Protein AF-0000000080409250 (afdb_homodimer)

Radius of gyration: 22.01 Å; Cα contacts (8 Å, |Δi|>4): 690; chains: 2; bounding box: 40×79×51 Å

Foldseek 3Di:
DFFDKDKDKDWALAALLVLLCLCQPQVNCQQQQDFPQKGKDWPAHDRDAFGKTKMKIWGNDCPVPVSDRPTDIWIKIWGWHDDDRSAKTKIKIATDDPDCQRDDIKIWMWGWDDDDNTTMIMIMITRGRNVQDRVNVRVSVVRRVVSSRCSRPVD/DAFDKDKDKDWALAALLVLLCLCQPQVNNQQQQAFPQKGKDWPAHDRDAFGKTKMKIWGNDCPVPVSDRPTDIWIKIWGWHDDDRSAKTKIKIATDDPDCQRDDIKIWMWGWDDDDNTTMIMIMITRGRNVQDRVNVRVSVVRRVVSSRCSRPVD

Structure (mmCIF, N/CA/C/O backbone):
data_AF-0000000080409250-model_v1
#
loop_
_entity.id
_entity.type
_entity.pdbx_description
1 polymer 'Activator of Hsp90 ATPase homologue 1/2-like C-terminal domain-containing protein'
#
loop_
_atom_site.group_PDB
_atom_site.id
_atom_site.type_symbol
_atom_site.label_atom_id
_atom_site.label_alt_id
_atom_site.label_comp_id
_atom_site.label_asym_id
_atom_site.label_entity_id
_atom_site.label_seq_id
_atom_site.pdbx_PDB_ins_code
_atom_site.Cartn_x
_atom_site.Cartn_y
_atom_site.Cartn_z
_atom_site.occupancy
_atom_site.B_iso_or_equiv
_atom_site.auth_seq_id
_atom_site.auth_comp_id
_atom_site.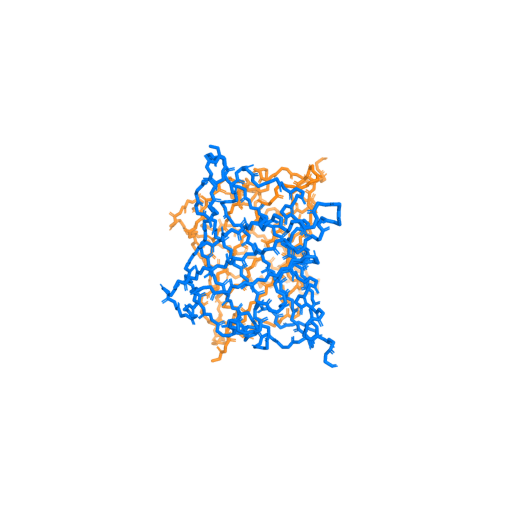auth_asym_id
_atom_site.auth_atom_id
_atom_site.pdbx_PDB_model_num
ATOM 1 N N . MET A 1 1 ? 19.984 9.406 -4.816 1 47.28 1 MET A N 1
ATOM 2 C CA . MET A 1 1 ? 19.672 9.062 -3.432 1 47.28 1 MET A CA 1
ATOM 3 C C . MET A 1 1 ? 18.297 8.422 -3.328 1 47.28 1 MET A C 1
ATOM 5 O O . MET A 1 1 ? 17.312 8.961 -3.834 1 47.28 1 MET A O 1
ATOM 9 N N . ASN A 1 2 ? 18.109 7.047 -3.205 1 62.38 2 ASN A N 1
ATOM 10 C CA . ASN A 1 2 ? 16.922 6.25 -3.479 1 62.38 2 ASN A CA 1
ATOM 11 C C . ASN A 1 2 ? 15.82 6.516 -2.453 1 62.38 2 ASN A C 1
ATOM 13 O O . ASN A 1 2 ? 16.047 6.387 -1.248 1 62.38 2 ASN A O 1
ATOM 17 N N . ARG A 1 3 ? 14.766 7.363 -2.727 1 82.75 3 ARG A N 1
ATOM 18 C CA . ARG A 1 3 ? 13.648 7.707 -1.845 1 82.75 3 ARG A CA 1
ATOM 19 C C . ARG A 1 3 ? 12.898 6.457 -1.4 1 82.75 3 ARG A C 1
ATOM 21 O O . ARG A 1 3 ? 12.82 5.477 -2.145 1 82.75 3 ARG A O 1
ATOM 28 N N . ARG A 1 4 ? 12.648 6.555 -0.064 1 95 4 ARG A N 1
ATOM 29 C CA . ARG A 1 4 ? 12.234 5.328 0.607 1 95 4 ARG A CA 1
ATOM 30 C C . ARG A 1 4 ? 10.711 5.195 0.625 1 95 4 ARG A C 1
ATOM 32 O O . ARG A 1 4 ? 10 6.121 0.238 1 95 4 ARG A O 1
ATOM 39 N N . ILE A 1 5 ? 10.328 4.027 0.876 1 97.94 5 ILE A N 1
ATOM 40 C CA . ILE A 1 5 ? 8.938 3.688 1.149 1 97.94 5 ILE A CA 1
ATOM 41 C C . ILE A 1 5 ? 8.727 3.539 2.654 1 97.94 5 ILE A C 1
ATOM 43 O O . ILE A 1 5 ? 9.523 2.891 3.338 1 97.94 5 ILE A O 1
ATOM 47 N N . ASP A 1 6 ? 7.746 4.223 3.207 1 98.44 6 ASP A N 1
ATOM 48 C CA . ASP A 1 6 ? 7.266 4.004 4.566 1 98.44 6 ASP A CA 1
ATOM 49 C C . ASP A 1 6 ? 5.793 3.602 4.574 1 98.44 6 ASP A C 1
ATOM 51 O O . ASP A 1 6 ? 5 4.117 3.783 1 98.44 6 ASP A O 1
ATOM 55 N N . THR A 1 7 ? 5.445 2.691 5.441 1 98.75 7 THR A N 1
ATOM 56 C CA . THR A 1 7 ? 4.059 2.248 5.516 1 98.75 7 THR A CA 1
ATOM 57 C C . THR A 1 7 ? 3.576 2.229 6.965 1 98.75 7 THR A C 1
ATOM 59 O O . THR A 1 7 ? 4.387 2.199 7.895 1 98.75 7 THR A O 1
ATOM 62 N N . ALA A 1 8 ? 2.307 2.275 7.168 1 98.5 8 ALA A N 1
ATOM 63 C CA . ALA A 1 8 ? 1.618 2.064 8.438 1 98.5 8 ALA A CA 1
ATOM 64 C C . ALA A 1 8 ? 0.24 1.448 8.219 1 98.5 8 ALA A C 1
ATOM 66 O O . ALA A 1 8 ? -0.373 1.643 7.168 1 98.5 8 ALA A O 1
ATOM 67 N N . THR A 1 9 ? -0.186 0.702 9.141 1 98.44 9 THR A N 1
ATOM 68 C CA . THR A 1 9 ? -1.491 0.056 9.047 1 98.44 9 THR A CA 1
ATOM 69 C C . THR A 1 9 ? -2.195 0.067 10.398 1 98.44 9 THR A C 1
ATOM 71 O O . THR A 1 9 ? -1.544 0.062 11.445 1 98.44 9 THR A O 1
ATOM 74 N N . THR A 1 10 ? -3.461 0.178 10.406 1 98.19 10 THR A N 1
ATOM 75 C CA . THR A 1 10 ? -4.293 0.016 11.594 1 98.19 10 THR A CA 1
ATOM 76 C C . THR A 1 10 ? -5.668 -0.535 11.219 1 98.19 10 THR A C 1
ATOM 78 O O . THR A 1 10 ? -5.961 -0.737 10.039 1 98.19 10 THR A O 1
ATOM 81 N N . TRP A 1 11 ? -6.418 -0.923 12.172 1 98.25 11 TRP A N 1
ATOM 82 C CA . TRP A 1 11 ? -7.828 -1.271 12.031 1 98.25 11 TRP A CA 1
ATOM 83 C C . TRP A 1 11 ? -8.703 -0.36 12.891 1 98.25 11 TRP A C 1
ATOM 85 O O . TRP A 1 11 ? -8.359 -0.057 14.039 1 98.25 11 TRP A O 1
ATOM 95 N N . ILE A 1 12 ? -9.734 0.153 12.328 1 98.25 12 ILE A N 1
ATOM 96 C CA . ILE A 1 12 ? -10.648 1.057 13.023 1 98.25 12 ILE A CA 1
ATOM 97 C C . ILE A 1 12 ? -12.078 0.536 12.906 1 98.25 12 ILE A C 1
ATOM 99 O O . ILE A 1 12 ? -12.484 0.06 11.844 1 98.25 12 ILE A O 1
ATOM 103 N N . GLU A 1 13 ? -12.836 0.678 13.953 1 97.44 13 GLU A N 1
ATOM 104 C CA . GLU A 1 13 ? -14.25 0.292 13.953 1 97.44 13 GLU A CA 1
ATOM 105 C C . GLU A 1 13 ? -15.109 1.362 13.289 1 97.44 13 GLU A C 1
ATOM 107 O O . GLU A 1 13 ? -15.906 2.029 13.961 1 97.44 13 GLU A O 1
ATOM 112 N N . ALA A 1 14 ? -15.008 1.611 12.078 1 98.38 14 ALA A N 1
ATOM 113 C CA . ALA A 1 14 ? -15.781 2.49 11.203 1 98.38 14 ALA A CA 1
ATOM 114 C C . ALA A 1 14 ? -15.812 1.952 9.773 1 98.38 14 ALA A C 1
ATOM 116 O O . ALA A 1 14 ? -14.922 1.202 9.367 1 98.38 14 ALA A O 1
ATOM 117 N N . THR A 1 15 ? -16.797 2.283 9.047 1 97.81 15 THR A N 1
ATOM 118 C CA . THR A 1 15 ? -16.891 1.817 7.668 1 97.81 15 THR A CA 1
ATOM 119 C C . THR A 1 15 ? -15.867 2.525 6.785 1 97.81 15 THR A C 1
ATOM 121 O O . THR A 1 15 ? -15.461 3.652 7.078 1 97.81 15 THR A O 1
ATOM 124 N N . PRO A 1 16 ? -15.5 1.865 5.699 1 98 16 PRO A N 1
ATOM 125 C CA . PRO A 1 16 ? -14.578 2.529 4.777 1 98 16 PRO A CA 1
ATOM 126 C C . PRO A 1 16 ? -15.109 3.875 4.281 1 98 16 PRO A C 1
ATOM 128 O O . PRO A 1 16 ? -14.344 4.84 4.172 1 98 16 PRO A O 1
ATOM 131 N N . LEU A 1 17 ? -16.359 3.928 4 1 98 17 LEU A N 1
ATOM 132 C CA . LEU A 1 17 ? -16.938 5.172 3.508 1 98 17 LEU A CA 1
ATOM 133 C C . LEU A 1 17 ? -16.844 6.27 4.566 1 98 17 LEU A C 1
ATOM 135 O O . LEU A 1 17 ? -16.562 7.426 4.246 1 98 17 LEU A O 1
ATOM 139 N N . ARG A 1 18 ? -17.047 5.922 5.816 1 98.5 18 ARG A N 1
ATOM 140 C CA . ARG A 1 18 ? -16.953 6.906 6.891 1 98.5 18 ARG A CA 1
ATOM 141 C C . ARG A 1 18 ? -15.523 7.41 7.043 1 98.5 18 ARG A C 1
ATOM 143 O O . ARG A 1 18 ? -15.305 8.602 7.266 1 98.5 18 ARG A O 1
ATOM 150 N N . VAL A 1 19 ? -14.57 6.523 6.957 1 98.75 19 VAL A N 1
ATOM 151 C CA . VAL A 1 19 ? -13.164 6.895 7.008 1 98.75 19 VAL A CA 1
ATOM 152 C C . VAL A 1 19 ? -12.836 7.855 5.867 1 98.75 19 VAL A C 1
ATOM 154 O O . VAL A 1 19 ? -12.203 8.891 6.082 1 98.75 19 VAL A O 1
ATOM 157 N N . TYR A 1 20 ? -13.336 7.512 4.703 1 98.81 20 TYR A N 1
ATOM 158 C CA . TYR A 1 20 ? -13.141 8.312 3.498 1 98.81 20 TYR A CA 1
ATOM 159 C C . TYR A 1 20 ? -13.711 9.711 3.674 1 98.81 20 TYR A C 1
ATOM 161 O O . TYR A 1 20 ? -13.039 10.703 3.371 1 98.81 20 TYR A O 1
ATOM 169 N N . GLN A 1 21 ? -14.836 9.805 4.191 1 98.69 21 GLN A N 1
ATOM 170 C CA . GLN A 1 21 ? -15.516 11.078 4.398 1 98.69 21 GLN A CA 1
ATOM 171 C C . GLN A 1 21 ? -14.781 11.938 5.43 1 98.69 21 GLN A C 1
ATOM 173 O O . GLN A 1 21 ? -14.625 13.141 5.242 1 98.69 21 GLN A O 1
ATOM 178 N N . ALA A 1 22 ? -14.352 11.289 6.473 1 98.69 22 ALA A N 1
ATOM 179 C CA . ALA A 1 22 ? -13.633 12.016 7.512 1 98.69 22 ALA A CA 1
ATOM 180 C C . ALA A 1 22 ? -12.352 12.641 6.957 1 98.69 22 ALA A C 1
ATOM 182 O O . ALA A 1 22 ? -11.961 13.734 7.379 1 98.69 22 ALA A O 1
ATOM 183 N N . PHE A 1 23 ? -11.75 11.93 6.062 1 98.75 23 PHE A N 1
ATOM 184 C CA . PHE A 1 23 ? -10.516 12.422 5.449 1 98.75 23 PHE A CA 1
ATOM 185 C C . PHE A 1 23 ? -10.805 13.586 4.508 1 98.75 23 PHE A C 1
ATOM 187 O O . PHE A 1 23 ? -10.062 14.57 4.48 1 98.75 23 PHE A O 1
ATOM 194 N N . LEU A 1 24 ? -11.867 13.539 3.803 1 98.69 24 LEU A N 1
ATOM 195 C CA . LEU A 1 24 ? -12.055 14.477 2.703 1 98.69 24 LEU A CA 1
ATOM 196 C C . LEU A 1 24 ? -12.922 15.656 3.137 1 98.69 24 LEU A C 1
ATOM 198 O O . LEU A 1 24 ? -13.07 16.625 2.393 1 98.69 24 LEU A O 1
ATOM 202 N N . ASN A 1 25 ? -13.523 15.586 4.301 1 98.5 25 ASN A N 1
ATOM 203 C CA . ASN A 1 25 ? -14.188 16.75 4.887 1 98.5 25 ASN A CA 1
ATOM 204 C C . ASN A 1 25 ? -13.195 17.625 5.641 1 98.5 25 ASN A C 1
ATOM 206 O O . ASN A 1 25 ? -12.703 17.25 6.703 1 98.5 25 ASN A O 1
ATOM 210 N N . PRO A 1 26 ? -12.945 18.828 5.094 1 98.19 26 PRO A N 1
ATOM 211 C CA . PRO A 1 26 ? -11.906 19.641 5.719 1 98.19 26 PRO A CA 1
ATOM 212 C C . PRO A 1 26 ? -12.242 20.016 7.164 1 98.19 26 PRO A C 1
ATOM 214 O O . PRO A 1 26 ? -11.336 20.156 7.988 1 98.19 26 PRO A O 1
ATOM 217 N N . ASP A 1 27 ? -13.539 20.141 7.449 1 98 27 ASP A N 1
ATOM 218 C CA . ASP A 1 27 ? -13.93 20.469 8.812 1 98 27 ASP A CA 1
ATOM 219 C C . ASP A 1 27 ? -13.617 19.312 9.766 1 98 27 ASP A C 1
ATOM 221 O O . ASP A 1 27 ? -13.266 19.531 10.922 1 98 27 ASP A O 1
ATOM 225 N N . GLU A 1 28 ? -13.703 18.141 9.305 1 98.38 28 GLU A N 1
ATOM 226 C CA . GLU A 1 28 ? -13.359 16.969 10.117 1 98.38 28 GLU A CA 1
ATOM 227 C C . GLU A 1 28 ? -11.844 16.734 10.125 1 98.38 28 GLU A C 1
ATOM 229 O O . GLU A 1 28 ? -11.266 16.438 11.172 1 98.38 28 GLU A O 1
ATOM 234 N N . LEU A 1 29 ? -11.234 16.922 9 1 98.56 29 LEU A N 1
ATOM 235 C CA . LEU A 1 29 ? -9.805 16.656 8.844 1 98.56 29 LEU A CA 1
ATOM 236 C C . LEU A 1 29 ? -8.992 17.453 9.859 1 98.56 29 LEU A C 1
ATOM 238 O O . LEU A 1 29 ? -8.125 16.906 10.539 1 98.56 29 LEU A O 1
ATOM 242 N N . VAL A 1 30 ? -9.305 18.734 10.016 1 97.81 30 VAL A N 1
ATOM 243 C CA . VAL A 1 30 ? -8.492 19.609 10.859 1 97.81 30 VAL A CA 1
ATOM 244 C C . VAL A 1 30 ? -8.742 19.281 12.328 1 97.81 30 VAL A C 1
ATOM 246 O O . VAL A 1 30 ? -7.98 19.719 13.203 1 97.81 30 VAL A O 1
ATOM 249 N N . GLU A 1 31 ? -9.805 18.547 12.57 1 97 31 GLU A N 1
ATOM 250 C CA . GLU A 1 31 ? -10.094 18.125 13.938 1 97 31 GLU A CA 1
ATOM 251 C C . GLU A 1 31 ? -9.258 16.906 14.328 1 97 31 GLU A C 1
ATOM 253 O O . GLU A 1 31 ? -8.719 16.844 15.438 1 97 31 GLU A O 1
ATOM 258 N N . TRP A 1 32 ? -9.086 16 13.422 1 97.81 32 TRP A N 1
ATOM 259 C CA . TRP A 1 32 ? -8.477 14.75 13.859 1 97.81 32 TRP A CA 1
ATOM 260 C C . TRP A 1 32 ? -7.016 14.68 13.43 1 97.81 32 TRP A C 1
ATOM 262 O O . TRP A 1 32 ? -6.234 13.914 14 1 97.81 32 TRP A O 1
ATOM 272 N N . LEU A 1 33 ? -6.504 15.367 12.5 1 97.56 33 LEU A N 1
ATOM 273 C CA . LEU A 1 33 ? -5.195 15.203 11.875 1 97.56 33 LEU A CA 1
ATOM 274 C C . LEU A 1 33 ? -4.082 15.641 12.82 1 97.56 33 LEU A C 1
ATOM 276 O O . LEU A 1 33 ? -3.064 14.953 12.953 1 97.56 33 LEU A O 1
ATOM 280 N N . PRO A 1 34 ? -4.219 16.812 13.477 1 94.81 34 PRO A N 1
ATOM 281 C CA . PRO A 1 34 ? -3.076 17.312 14.242 1 94.81 34 PRO A CA 1
ATOM 282 C C . PRO A 1 34 ? -2.711 16.422 15.422 1 94.81 34 PRO A C 1
ATOM 284 O O . PRO A 1 34 ? -3.598 15.898 16.094 1 94.81 34 PRO A O 1
ATOM 287 N N . PRO A 1 35 ? -1.447 16.234 15.586 1 91.44 35 PRO A N 1
ATOM 288 C CA . PRO A 1 35 ? -1.02 15.539 16.797 1 91.44 35 PRO A CA 1
ATOM 289 C C . PRO A 1 35 ? -1.325 16.328 18.078 1 91.44 35 PRO A C 1
ATOM 291 O O . PRO A 1 35 ? -1.751 17.484 18 1 91.44 35 PRO A O 1
ATOM 294 N N . GLU A 1 36 ? -1.106 15.594 19.172 1 86.88 36 GLU A N 1
ATOM 295 C CA . GLU A 1 36 ? -1.328 16.234 20.469 1 86.88 36 GLU A CA 1
ATOM 296 C C . GLU A 1 36 ? -0.482 17.5 20.594 1 86.88 36 GLU A C 1
ATOM 298 O O . GLU A 1 36 ? 0.695 17.516 20.234 1 86.88 36 GLU A O 1
ATOM 303 N N . GLY A 1 37 ? -1.099 18.578 21.062 1 87.19 37 GLY A N 1
ATOM 304 C CA . GLY A 1 37 ? -0.401 19.844 21.281 1 87.19 37 GLY A CA 1
ATOM 305 C C . GLY A 1 37 ? -0.368 20.719 20.047 1 87.19 37 GLY A C 1
ATOM 306 O O . GLY A 1 37 ? 0.228 21.797 20.062 1 87.19 37 GLY A O 1
ATOM 307 N N . MET A 1 38 ? -1.039 20.281 19 1 92.5 38 MET A N 1
ATOM 308 C CA . MET A 1 38 ? -1.057 21.078 17.781 1 92.5 38 MET A CA 1
ATOM 309 C C . MET A 1 38 ? -2.486 21.312 17.297 1 92.5 38 MET A C 1
ATOM 311 O O . MET A 1 38 ? -3.4 20.578 17.688 1 92.5 38 MET A O 1
ATOM 315 N N . SER A 1 39 ? -2.617 22.391 16.469 1 94.69 39 SER A N 1
ATOM 316 C CA . SER A 1 39 ? -3.838 22.656 15.711 1 94.69 39 SER A CA 1
ATOM 317 C C . SER A 1 39 ? -3.57 22.625 14.203 1 94.69 39 SER A C 1
ATOM 319 O O . SER A 1 39 ? -2.416 22.641 13.773 1 94.69 39 SER A O 1
ATOM 321 N N . ALA A 1 40 ? -4.668 22.531 13.469 1 96.31 40 ALA A N 1
ATOM 322 C CA . ALA A 1 40 ? -4.535 22.484 12.016 1 96.31 40 ALA A CA 1
ATOM 323 C C . ALA A 1 40 ? -5.551 23.422 11.352 1 96.31 40 ALA A C 1
ATOM 325 O O . ALA A 1 40 ? -6.645 23.641 11.875 1 96.31 40 ALA A O 1
ATOM 326 N N . ARG A 1 41 ? -5.109 23.969 10.258 1 96.88 41 ARG A N 1
ATOM 327 C CA . ARG A 1 41 ? -5.98 24.688 9.328 1 96.88 41 ARG A CA 1
ATOM 328 C C . ARG A 1 41 ? -5.777 24.203 7.898 1 96.88 41 ARG A C 1
ATOM 330 O O . ARG A 1 41 ? -4.645 23.984 7.469 1 96.88 41 ARG A O 1
ATOM 337 N N . ALA A 1 42 ? -6.91 24.031 7.211 1 98 42 ALA A N 1
ATOM 338 C CA . ALA A 1 42 ? -6.867 23.797 5.766 1 98 42 ALA A CA 1
ATOM 339 C C . ALA A 1 42 ? -7.113 25.094 5 1 98 42 ALA A C 1
ATOM 341 O O . ALA A 1 42 ? -8.258 25.453 4.719 1 98 42 ALA A O 1
ATOM 342 N N . THR A 1 43 ? -6.074 25.781 4.613 1 97.81 43 THR A N 1
ATOM 343 C CA . THR A 1 43 ? -6.211 27.062 3.947 1 97.81 43 THR A CA 1
ATOM 344 C C . THR A 1 43 ? -6.742 26.891 2.527 1 97.81 43 THR A C 1
ATOM 346 O O . THR A 1 43 ? -7.395 27.781 1.984 1 97.81 43 THR A O 1
ATOM 349 N N . VAL A 1 44 ? -6.414 25.875 1.903 1 98.31 44 VAL A N 1
ATOM 350 C CA . VAL A 1 44 ? -6.98 25.375 0.651 1 98.31 44 VAL A CA 1
ATOM 351 C C . VAL A 1 44 ? -7.324 23.906 0.785 1 98.31 44 VAL A C 1
ATOM 353 O O . VAL A 1 44 ? -6.543 23.125 1.339 1 98.31 44 VAL A O 1
ATOM 356 N N . PHE A 1 45 ? -8.5 23.531 0.305 1 98.69 45 PHE A N 1
ATOM 357 C CA . PHE A 1 45 ? -8.883 22.125 0.315 1 98.69 45 PHE A CA 1
ATOM 358 C C . PHE A 1 45 ? -9.914 21.828 -0.765 1 98.69 45 PHE A C 1
ATOM 360 O O . PHE A 1 45 ? -11.094 22.156 -0.604 1 98.69 45 PHE A O 1
ATOM 367 N N . GLU A 1 46 ? -9.398 21.25 -1.824 1 98.69 46 GLU A N 1
ATOM 368 C CA . GLU A 1 46 ? -10.211 20.906 -2.988 1 98.69 46 GLU A CA 1
ATOM 369 C C . GLU A 1 46 ? -10.297 19.406 -3.182 1 98.69 46 GLU A C 1
ATOM 371 O O . GLU A 1 46 ? -9.477 18.812 -3.887 1 98.69 46 GLU A O 1
ATOM 376 N N . PRO A 1 47 ? -11.32 18.781 -2.543 1 98.31 47 PRO A N 1
ATOM 377 C CA . PRO A 1 47 ? -11.359 17.312 -2.451 1 98.31 47 PRO A CA 1
ATOM 378 C C . PRO A 1 47 ? -11.898 16.656 -3.719 1 98.31 47 PRO A C 1
ATOM 380 O O . PRO A 1 47 ? -12.883 15.906 -3.662 1 98.31 47 PRO A O 1
ATOM 383 N N . TRP A 1 48 ? -11.273 16.891 -4.836 1 98.5 48 TRP A N 1
ATOM 384 C CA . TRP A 1 48 ? -11.523 16.25 -6.121 1 98.5 48 TRP A CA 1
ATOM 385 C C . TRP A 1 48 ? -10.219 15.977 -6.855 1 98.5 48 TRP A C 1
ATOM 387 O O . TRP A 1 48 ? -9.195 16.594 -6.562 1 98.5 48 TRP A O 1
ATOM 397 N N . ILE A 1 49 ? -10.227 15.016 -7.746 1 98.69 49 ILE A N 1
ATOM 398 C CA . ILE A 1 49 ? -9.016 14.633 -8.477 1 98.69 49 ILE A CA 1
ATOM 399 C C . ILE A 1 49 ? -8.43 15.859 -9.18 1 98.69 49 ILE A C 1
ATOM 401 O O . ILE A 1 49 ? -9.133 16.562 -9.906 1 98.69 49 ILE A O 1
ATOM 405 N N . GLY A 1 50 ? -7.258 16.156 -8.914 1 98.56 50 GLY A N 1
ATOM 406 C CA . GLY A 1 50 ? -6.605 17.344 -9.445 1 98.56 50 GLY A CA 1
ATOM 407 C C . GLY A 1 50 ? -6.715 18.547 -8.531 1 98.56 50 GLY A C 1
ATOM 408 O O . GLY A 1 50 ? -5.98 19.516 -8.688 1 98.56 50 GLY A O 1
ATOM 409 N N . GLY A 1 51 ? -7.676 18.484 -7.531 1 98.75 51 GLY A N 1
ATOM 410 C CA . GLY A 1 51 ? -7.797 19.547 -6.543 1 98.75 51 GLY A CA 1
ATOM 411 C C . GLY A 1 51 ? -6.586 19.641 -5.637 1 98.75 51 GLY A C 1
ATOM 412 O O . GLY A 1 51 ? -5.867 18.672 -5.43 1 98.75 51 GLY A O 1
ATOM 413 N N . THR A 1 52 ? -6.395 20.844 -5.094 1 98.75 52 THR A N 1
ATOM 414 C CA . THR A 1 52 ? -5.215 21.109 -4.281 1 98.75 52 THR A CA 1
ATOM 415 C C . THR A 1 52 ? -5.594 21.266 -2.811 1 98.75 52 THR A C 1
ATOM 417 O O . THR A 1 52 ? -6.77 21.406 -2.479 1 98.75 52 THR A O 1
ATOM 420 N N . TYR A 1 53 ? -4.555 21.047 -1.987 1 98.44 53 TYR A N 1
ATOM 421 C CA . TYR A 1 53 ? -4.73 21.328 -0.567 1 98.44 53 TYR A CA 1
ATOM 422 C C . TYR A 1 53 ? -3.512 22.047 0.004 1 98.44 53 TYR A C 1
ATOM 424 O O . TYR A 1 53 ? -2.406 21.922 -0.529 1 98.44 53 TYR A O 1
ATOM 432 N N . GLN A 1 54 ? -3.746 22.812 1.015 1 98.31 54 GLN A N 1
ATOM 433 C CA . GLN A 1 54 ? -2.74 23.375 1.906 1 98.31 54 GLN A CA 1
ATOM 434 C C . GLN A 1 54 ? -3.135 23.188 3.369 1 98.31 54 GLN A C 1
ATOM 436 O O . GLN A 1 54 ? -4.199 23.641 3.793 1 98.31 54 GLN A O 1
ATOM 441 N N . LEU A 1 55 ? -2.344 22.469 4.102 1 97.19 55 LEU A N 1
ATOM 442 C CA . LEU A 1 55 ? -2.545 22.234 5.527 1 97.19 55 LEU A CA 1
ATOM 443 C C . LEU A 1 55 ? -1.479 22.938 6.352 1 97.19 55 LEU A C 1
ATOM 445 O O . LEU A 1 55 ? -0.288 22.859 6.043 1 97.19 55 LEU A O 1
ATOM 449 N N . VAL A 1 56 ? -1.909 23.641 7.301 1 95.81 56 VAL A N 1
ATOM 450 C CA . VAL A 1 56 ? -1.029 24.344 8.227 1 95.81 56 VAL A CA 1
ATOM 451 C C . VAL A 1 56 ? -1.21 23.781 9.641 1 95.81 56 VAL A C 1
ATOM 453 O O . VAL A 1 56 ? -2.287 23.906 10.227 1 95.81 56 VAL A O 1
ATOM 456 N N . LEU A 1 57 ? -0.2 23.141 10.078 1 95.06 57 LEU A N 1
ATOM 457 C CA . LEU A 1 57 ? -0.188 22.688 11.461 1 95.06 57 LEU A CA 1
ATOM 458 C C . LEU A 1 57 ? 0.558 23.672 12.359 1 95.06 57 LEU A C 1
ATOM 460 O O . LEU A 1 57 ? 1.647 24.141 12.008 1 95.06 57 LEU A O 1
ATOM 464 N N . THR A 1 58 ? -0.002 24.016 13.5 1 93.94 58 THR A N 1
ATOM 465 C CA . THR A 1 58 ? 0.558 25.016 14.391 1 93.94 58 THR A CA 1
ATOM 466 C C . THR A 1 58 ? 0.778 24.438 15.789 1 93.94 58 THR A C 1
ATOM 468 O O . THR A 1 58 ? -0.11 23.781 16.344 1 93.94 58 THR A O 1
ATOM 471 N N . TYR A 1 59 ? 2.02 24.641 16.281 1 90.06 59 TYR A N 1
ATOM 472 C CA . TYR A 1 59 ? 2.316 24.25 17.656 1 90.06 59 TYR A CA 1
ATOM 473 C C . TYR A 1 59 ? 1.589 25.141 18.641 1 90.06 59 TYR A C 1
ATOM 475 O O . TYR A 1 59 ? 1.568 26.375 18.484 1 90.06 59 TYR A O 1
ATOM 483 N N . GLU A 1 60 ? 0.857 24.547 19.594 1 81.12 60 GLU A N 1
ATOM 484 C CA . GLU A 1 60 ? 0.145 25.328 20.594 1 81.12 60 GLU A CA 1
ATOM 485 C C . GLU A 1 60 ? 0.954 25.438 21.891 1 81.12 60 GLU A C 1
ATOM 487 O O . GLU A 1 60 ? 0.453 25.938 22.906 1 81.12 60 GLU A O 1
ATOM 492 N N . GLU A 1 61 ? 2.24 25.219 21.953 1 67.56 61 GLU A N 1
ATOM 493 C CA . GLU A 1 61 ? 2.947 25.297 23.234 1 67.56 61 GLU A CA 1
ATOM 494 C C . GLU A 1 61 ? 2.926 26.719 23.797 1 67.56 61 GLU A C 1
ATOM 496 O O . GLU A 1 61 ? 3.115 27.688 23.062 1 67.56 61 GLU A O 1
ATOM 501 N N . THR A 1 62 ? 2.305 26.828 24.875 1 58.31 62 THR A N 1
ATOM 502 C CA . THR A 1 62 ? 2.354 28.016 25.719 1 58.31 62 THR A CA 1
ATOM 503 C C . THR A 1 62 ? 3.738 28.188 26.328 1 58.31 62 THR A C 1
ATOM 505 O O . THR A 1 62 ? 4.246 27.281 27 1 58.31 62 THR A O 1
ATOM 508 N N . ASP A 1 63 ? 4.652 28.672 25.641 1 54.88 63 ASP A N 1
ATOM 509 C CA . ASP A 1 63 ? 5.789 29.078 26.453 1 54.88 63 ASP A CA 1
ATOM 510 C C . ASP A 1 63 ? 5.344 29.938 27.641 1 54.88 63 ASP A C 1
ATOM 512 O O . ASP A 1 63 ? 4.902 31.078 27.453 1 54.88 63 ASP A O 1
ATOM 516 N N . PHE A 1 64 ? 5.117 29.266 28.734 1 55.03 64 PHE A N 1
ATOM 517 C CA . PHE A 1 64 ? 4.73 29.953 29.969 1 55.03 64 PHE A CA 1
ATOM 518 C C . PHE A 1 64 ? 5.656 31.125 30.25 1 55.03 64 PHE A C 1
ATOM 520 O O . PHE A 1 64 ? 5.215 32.156 30.766 1 55.03 64 PHE A O 1
ATOM 527 N N . ALA A 1 65 ? 6.941 30.938 30.156 1 57.69 65 ALA A N 1
ATOM 528 C CA . ALA A 1 65 ? 7.863 31.953 30.672 1 57.69 65 ALA A CA 1
ATOM 529 C C . ALA A 1 65 ? 7.77 33.25 29.859 1 57.69 65 ALA A C 1
ATOM 531 O O . ALA A 1 65 ? 7.883 34.344 30.406 1 57.69 65 ALA A O 1
ATOM 532 N N . SER A 1 66 ? 7.711 33.062 28.672 1 54.44 66 SER A N 1
ATOM 533 C CA . SER A 1 66 ? 7.855 34.281 27.891 1 54.44 66 SER A CA 1
ATOM 534 C C . SER A 1 66 ? 6.504 34.781 27.391 1 54.44 66 SER A C 1
ATOM 536 O O . SER A 1 66 ? 6.395 35.906 26.891 1 54.44 66 SER A O 1
ATOM 538 N N . GLY A 1 67 ? 5.418 34.156 27.766 1 52.66 67 GLY A N 1
ATOM 539 C CA . GLY A 1 67 ? 4.059 34.5 27.391 1 52.66 67 GLY A CA 1
ATOM 540 C C . GLY A 1 67 ? 3.844 34.562 25.891 1 52.66 67 GLY A C 1
ATOM 541 O O . GLY A 1 67 ? 2.795 35 25.422 1 52.66 67 GLY A O 1
ATOM 542 N N . LYS A 1 68 ? 4.996 34.469 25.062 1 54.47 68 LYS A N 1
ATOM 543 C CA . LYS A 1 68 ? 4.867 34.594 23.625 1 54.47 68 LYS A CA 1
ATOM 544 C C . LYS A 1 68 ? 4.664 33.25 22.953 1 54.47 68 LYS A C 1
ATOM 546 O O . LYS A 1 68 ? 5.254 32.25 23.359 1 54.47 68 LYS A O 1
ATOM 551 N N . THR A 1 69 ? 3.676 32.906 22.391 1 51.84 69 THR A N 1
ATOM 552 C CA . THR A 1 69 ? 3.408 31.734 21.578 1 51.84 69 THR A CA 1
ATOM 553 C C . THR A 1 69 ? 4.203 31.781 20.281 1 51.84 69 THR A C 1
ATOM 555 O O . THR A 1 69 ? 4.184 32.812 19.578 1 51.84 69 THR A O 1
ATOM 558 N N . THR A 1 70 ? 5.512 31.469 20.25 1 54.91 70 THR A N 1
ATOM 559 C CA . THR A 1 70 ? 6.082 31.344 18.922 1 54.91 70 THR A CA 1
ATOM 560 C C . THR A 1 70 ? 5.309 30.312 18.094 1 54.91 70 THR A C 1
ATOM 562 O O . THR A 1 70 ? 4.988 29.234 18.578 1 54.91 70 THR A O 1
ATOM 565 N N . ASP A 1 71 ? 4.559 30.844 17.078 1 63.16 71 ASP A N 1
ATOM 566 C CA . ASP A 1 71 ? 3.725 29.938 16.297 1 63.16 71 ASP A CA 1
ATOM 567 C C . ASP A 1 71 ? 4.555 29.172 15.266 1 63.16 71 ASP A C 1
ATOM 569 O O . ASP A 1 71 ? 4.75 29.656 14.148 1 63.16 71 ASP A O 1
ATOM 573 N N . ARG A 1 72 ? 5.363 28.156 15.648 1 84.56 72 ARG A N 1
ATOM 574 C CA . ARG A 1 72 ? 6 27.281 14.68 1 84.56 72 ARG A CA 1
ATOM 575 C C . ARG A 1 72 ? 4.965 26.438 13.93 1 84.56 72 ARG A C 1
ATOM 577 O O . ARG A 1 72 ? 4.082 25.844 14.547 1 84.56 72 ARG A O 1
ATOM 584 N N . THR A 1 73 ? 5.027 26.688 12.586 1 89.88 73 THR A N 1
ATOM 585 C CA . THR A 1 73 ? 4.051 26 11.758 1 89.88 73 THR A CA 1
ATOM 586 C C . THR A 1 73 ? 4.742 25.016 10.812 1 89.88 73 THR A C 1
ATOM 588 O O . THR A 1 73 ? 5.902 25.219 10.438 1 89.88 73 THR A O 1
ATOM 591 N N . ASP A 1 74 ? 4.148 23.953 10.578 1 91 74 ASP A N 1
ATOM 592 C CA . ASP A 1 74 ? 4.461 23.062 9.469 1 91 74 ASP A CA 1
ATOM 593 C C . ASP A 1 74 ? 3.41 23.172 8.367 1 91 74 ASP A C 1
ATOM 595 O O . ASP A 1 74 ? 2.215 23.016 8.625 1 91 74 ASP A O 1
ATOM 599 N N . VAL A 1 75 ? 3.934 23.5 7.203 1 94.25 75 VAL A N 1
ATOM 600 C CA . VAL A 1 75 ? 3.014 23.688 6.086 1 94.25 75 VAL A CA 1
ATOM 601 C C . VAL A 1 75 ? 3.219 22.578 5.055 1 94.25 75 VAL A C 1
ATOM 603 O O . VAL A 1 75 ? 4.352 22.281 4.66 1 94.25 75 VAL A O 1
ATOM 606 N N . SER A 1 76 ? 2.146 21.953 4.684 1 95.06 76 SER A N 1
ATOM 607 C CA . SER A 1 76 ? 2.141 20.953 3.621 1 95.06 76 SER A CA 1
ATOM 608 C C . SER A 1 76 ? 1.213 21.359 2.482 1 95.06 76 SER A C 1
ATOM 610 O O . SER A 1 76 ? 0.088 21.812 2.721 1 95.06 76 SER A O 1
ATOM 612 N N . ASN A 1 77 ? 1.722 21.312 1.266 1 97.12 77 ASN A N 1
ATOM 613 C CA . ASN A 1 77 ? 0.951 21.531 0.048 1 97.12 77 ASN A CA 1
ATOM 614 C C . ASN A 1 77 ? 0.877 20.266 -0.811 1 97.12 77 ASN A C 1
ATOM 616 O O . ASN A 1 77 ? 1.803 19.453 -0.807 1 97.12 77 ASN A O 1
ATOM 620 N N . GLY A 1 78 ? -0.272 20.203 -1.541 1 98.31 78 GLY A N 1
ATOM 621 C CA . GLY A 1 78 ? -0.336 19.047 -2.424 1 98.31 78 GLY A CA 1
ATOM 622 C C . GLY A 1 78 ? -1.577 19.031 -3.295 1 98.31 78 GLY A C 1
ATOM 623 O O . GLY A 1 78 ? -2.264 20.047 -3.428 1 98.31 78 GLY A O 1
ATOM 624 N N . ARG A 1 79 ? -1.739 17.891 -3.938 1 98.62 79 ARG A N 1
ATOM 625 C CA . ARG A 1 79 ? -2.904 17.656 -4.785 1 98.62 79 ARG A CA 1
ATOM 626 C C . ARG A 1 79 ? -3.383 16.203 -4.672 1 98.62 79 ARG A C 1
ATOM 628 O O . ARG A 1 79 ? -2.611 15.32 -4.305 1 98.62 79 ARG A O 1
ATOM 635 N N . PHE A 1 80 ? -4.668 16.125 -5.012 1 98.88 80 PHE A N 1
ATOM 636 C CA . PHE A 1 80 ? -5.258 14.781 -5.031 1 98.88 80 PHE A CA 1
ATOM 637 C C . PHE A 1 80 ? -5.074 14.133 -6.398 1 98.88 80 PHE A C 1
ATOM 639 O O . PHE A 1 80 ? -5.445 14.711 -7.422 1 98.88 80 PHE A O 1
ATOM 646 N N . LEU A 1 81 ? -4.473 12.906 -6.414 1 98.75 81 LEU A N 1
ATOM 647 C CA . LEU A 1 81 ? -4.18 12.211 -7.664 1 98.75 81 LEU A CA 1
ATOM 648 C C . LEU A 1 81 ? -5.281 11.211 -8 1 98.75 81 LEU A C 1
ATOM 650 O O . LEU A 1 81 ? -5.547 10.938 -9.172 1 98.75 81 LEU A O 1
ATOM 654 N N . ASP A 1 82 ? -5.875 10.609 -7.027 1 98.44 82 ASP A N 1
ATOM 655 C CA . ASP A 1 82 ? -6.934 9.617 -7.176 1 98.44 82 ASP A CA 1
ATOM 656 C C . ASP A 1 82 ? -7.824 9.57 -5.934 1 98.44 82 ASP A C 1
ATOM 658 O O . ASP A 1 82 ? -7.336 9.695 -4.809 1 98.44 82 ASP A O 1
ATOM 662 N N . LEU A 1 83 ? -9.078 9.57 -6.125 1 98.56 83 LEU A N 1
ATOM 663 C CA . LEU A 1 83 ? -10.117 9.5 -5.102 1 98.56 83 LEU A CA 1
ATOM 664 C C . LEU A 1 83 ? -11.188 8.484 -5.48 1 98.56 83 LEU A C 1
ATOM 666 O O . LEU A 1 83 ? -11.938 8.695 -6.438 1 98.56 83 LEU A O 1
ATOM 670 N N . VAL A 1 84 ? -11.211 7.391 -4.789 1 97.94 84 VAL A N 1
ATOM 671 C CA . VAL A 1 84 ? -12.227 6.367 -4.992 1 97.94 84 VAL A CA 1
ATOM 672 C C . VAL A 1 84 ? -13.023 6.168 -3.703 1 97.94 84 VAL A C 1
ATOM 674 O O . VAL A 1 84 ? -12.516 5.605 -2.73 1 97.94 84 VAL A O 1
ATOM 677 N N . PRO A 1 85 ? -14.25 6.668 -3.639 1 97.56 85 PRO A N 1
ATOM 678 C CA . PRO A 1 85 ? -15.039 6.668 -2.404 1 97.56 85 PRO A CA 1
ATOM 679 C C . PRO A 1 85 ? -15.023 5.312 -1.696 1 97.56 85 PRO A C 1
ATOM 681 O O . PRO A 1 85 ? -15.367 4.293 -2.299 1 97.56 85 PRO A O 1
ATOM 684 N N . GLY A 1 86 ? -14.5 5.355 -0.44 1 97.56 86 GLY A N 1
ATOM 685 C CA . GLY A 1 86 ? -14.523 4.176 0.409 1 97.56 86 GLY A CA 1
ATOM 686 C C . GLY A 1 86 ? -13.43 3.18 0.075 1 97.56 86 GLY A C 1
ATOM 687 O O . GLY A 1 86 ? -13.414 2.061 0.59 1 97.56 86 GLY A O 1
ATOM 688 N N . LEU A 1 87 ? -12.492 3.555 -0.824 1 98.12 87 LEU A N 1
ATOM 689 C CA . LEU A 1 87 ? -11.492 2.572 -1.23 1 98.12 87 LEU A CA 1
ATOM 690 C C . LEU A 1 87 ? -10.094 3.172 -1.185 1 98.12 87 LEU A C 1
ATOM 692 O O . LEU A 1 87 ? -9.148 2.523 -0.719 1 98.12 87 LEU A O 1
ATOM 696 N N . LYS A 1 88 ? -9.961 4.371 -1.69 1 98.69 88 LYS A N 1
ATOM 697 C CA . LYS A 1 88 ? -8.594 4.816 -1.951 1 98.69 88 LYS A CA 1
ATOM 698 C C . LYS A 1 88 ? -8.508 6.34 -1.969 1 98.69 88 LYS A C 1
ATOM 700 O O . LYS A 1 88 ? -9.375 7.012 -2.527 1 98.69 88 LYS A O 1
ATOM 705 N N . ILE A 1 89 ? -7.508 6.918 -1.355 1 98.81 89 ILE A N 1
ATOM 706 C CA . ILE A 1 89 ? -7.113 8.32 -1.435 1 98.81 89 ILE A CA 1
ATOM 707 C C . ILE A 1 89 ? -5.637 8.422 -1.806 1 98.81 89 ILE A C 1
ATOM 709 O O . ILE A 1 89 ? -4.773 7.879 -1.106 1 98.81 89 ILE A O 1
ATOM 713 N N . VAL A 1 90 ? -5.297 9.031 -2.938 1 98.88 90 VAL A N 1
ATOM 714 C CA . VAL A 1 90 ? -3.914 9.25 -3.344 1 98.88 90 VAL A CA 1
ATOM 715 C C . VAL A 1 90 ? -3.625 10.75 -3.404 1 98.88 90 VAL A C 1
ATOM 717 O O . VAL A 1 90 ? -4.32 11.5 -4.102 1 98.88 90 VAL A O 1
ATOM 720 N N . GLN A 1 91 ? -2.691 11.188 -2.686 1 98.75 91 GLN A N 1
ATOM 721 C CA . GLN A 1 91 ? -2.26 12.578 -2.729 1 98.75 91 GLN A CA 1
ATOM 722 C C . GLN A 1 91 ? -0.75 12.68 -2.926 1 98.75 91 GLN A C 1
ATOM 724 O O . GLN A 1 91 ? -0.007 11.773 -2.545 1 98.75 91 GLN A O 1
ATOM 729 N N . ILE A 1 92 ? -0.364 13.641 -3.561 1 98.56 92 ILE A N 1
ATOM 730 C CA . ILE A 1 92 ? 1.036 14.016 -3.711 1 98.56 92 ILE A CA 1
ATOM 731 C C . ILE A 1 92 ? 1.283 15.367 -3.031 1 98.56 92 ILE A C 1
ATOM 733 O O . ILE A 1 92 ? 0.483 16.297 -3.168 1 98.56 92 ILE A O 1
ATOM 737 N N . GLY A 1 93 ? 2.309 15.445 -2.219 1 97.25 93 GLY A N 1
ATOM 738 C CA . GLY A 1 93 ? 2.557 16.656 -1.463 1 97.25 93 GLY A CA 1
ATOM 739 C C . GLY A 1 93 ? 4.031 17 -1.341 1 97.25 93 GLY A C 1
ATOM 740 O O . GLY A 1 93 ? 4.891 16.172 -1.668 1 97.25 93 GLY A O 1
ATOM 741 N N . THR A 1 94 ? 4.281 18.188 -0.99 1 95.88 94 THR A N 1
ATOM 742 C CA . THR A 1 94 ? 5.602 18.719 -0.667 1 95.88 94 THR A CA 1
ATOM 743 C C . THR A 1 94 ? 5.609 19.359 0.72 1 95.88 94 THR A C 1
ATOM 745 O O . THR A 1 94 ? 4.555 19.719 1.243 1 95.88 94 THR A O 1
ATOM 748 N N . PHE A 1 95 ? 6.738 19.344 1.249 1 91.31 95 PHE A N 1
ATOM 749 C CA . PHE A 1 95 ? 6.977 20.031 2.518 1 91.31 95 PHE A CA 1
ATOM 750 C C . PHE A 1 95 ? 7.707 21.344 2.297 1 91.31 95 PHE A C 1
ATOM 752 O O . PHE A 1 95 ? 8.727 21.391 1.604 1 91.31 95 PHE A O 1
ATOM 759 N N . GLU A 1 96 ? 7.199 22.406 2.842 1 88.94 96 GLU A N 1
ATOM 760 C CA . GLU A 1 96 ? 7.906 23.672 2.766 1 88.94 96 GLU A CA 1
ATOM 761 C C . GLU A 1 96 ? 9.102 23.703 3.713 1 88.94 96 GLU A C 1
ATOM 763 O O . GLU A 1 96 ? 8.938 23.688 4.934 1 88.94 96 GLU A O 1
ATOM 768 N N . SER A 1 97 ? 10.234 23.734 3.131 1 90.38 97 SER A N 1
ATOM 769 C CA . SER A 1 97 ? 11.484 23.766 3.891 1 90.38 97 SER A CA 1
ATOM 770 C C . SER A 1 97 ? 12.609 24.391 3.068 1 90.38 97 SER A C 1
ATOM 772 O O . SER A 1 97 ? 12.656 24.219 1.848 1 90.38 97 SER A O 1
ATOM 774 N N . SER A 1 98 ? 13.461 25.125 3.752 1 91.62 98 SER A N 1
ATOM 775 C CA . SER A 1 98 ? 14.648 25.656 3.084 1 91.62 98 SER A CA 1
ATOM 776 C C . SER A 1 98 ? 15.742 24.594 2.984 1 91.62 98 SER A C 1
ATOM 778 O O . SER A 1 98 ? 16.719 24.766 2.252 1 91.62 98 SER A O 1
ATOM 780 N N . ASP A 1 99 ? 15.617 23.562 3.713 1 93.44 99 ASP A N 1
ATOM 781 C CA . ASP A 1 99 ? 16.562 22.453 3.688 1 93.44 99 ASP A CA 1
ATOM 782 C C . ASP A 1 99 ? 16.328 21.547 2.479 1 93.44 99 ASP A C 1
ATOM 784 O O . ASP A 1 99 ? 15.25 20.953 2.354 1 93.44 99 ASP A O 1
ATOM 788 N N . PRO A 1 100 ? 17.281 21.438 1.604 1 94.25 100 PRO A N 1
ATOM 789 C CA . PRO A 1 100 ? 17.109 20.641 0.387 1 94.25 100 PRO A CA 1
ATOM 790 C C . PRO A 1 100 ? 16.812 19.172 0.68 1 94.25 100 PRO A C 1
ATOM 792 O O . PRO A 1 100 ? 16.297 18.453 -0.181 1 94.25 100 PRO A O 1
ATOM 795 N N . ALA A 1 101 ? 17.078 18.688 1.841 1 93.5 101 ALA A N 1
ATOM 796 C CA . ALA A 1 101 ? 16.844 17.297 2.211 1 93.5 101 ALA A CA 1
ATOM 797 C C . ALA A 1 101 ? 15.344 17 2.277 1 93.5 101 ALA A C 1
ATOM 799 O O . ALA A 1 101 ? 14.93 15.828 2.262 1 93.5 101 ALA A O 1
ATOM 800 N N . PHE A 1 102 ? 14.547 18.047 2.33 1 93.62 102 PHE A N 1
ATOM 801 C CA . PHE A 1 102 ? 13.102 17.875 2.434 1 93.62 102 PHE A CA 1
ATOM 802 C C . PHE A 1 102 ? 12.43 18.109 1.083 1 93.62 102 PHE A C 1
ATOM 804 O O . PHE A 1 102 ? 11.211 17.984 0.959 1 93.62 102 PHE A O 1
ATOM 811 N N . ALA A 1 103 ? 13.266 18.375 0.11 1 92.44 103 ALA A N 1
ATOM 812 C CA . ALA A 1 103 ? 12.719 18.719 -1.203 1 92.44 103 ALA A CA 1
ATOM 813 C C . ALA A 1 103 ? 12.18 17.469 -1.909 1 92.44 103 ALA A C 1
ATOM 815 O O . ALA A 1 103 ? 12.617 16.359 -1.633 1 92.44 103 ALA A O 1
ATOM 816 N N . GLY A 1 104 ? 11.195 17.703 -2.852 1 93.88 104 GLY A N 1
ATOM 817 C CA . GLY A 1 104 ? 10.625 16.641 -3.664 1 93.88 104 GLY A CA 1
ATOM 818 C C . GLY A 1 104 ? 9.188 16.312 -3.303 1 93.88 104 GLY A C 1
ATOM 819 O O . GLY A 1 104 ? 8.703 16.719 -2.242 1 93.88 104 GLY A O 1
ATOM 820 N N . GLU A 1 105 ? 8.562 15.625 -4.164 1 96.5 105 GLU A N 1
ATOM 821 C CA . GLU A 1 105 ? 7.172 15.211 -3.982 1 96.5 105 GLU A CA 1
ATOM 822 C C . GLU A 1 105 ? 7.082 13.836 -3.33 1 96.5 105 GLU A C 1
ATOM 824 O O . GLU A 1 105 ? 7.773 12.906 -3.74 1 96.5 105 GLU A O 1
ATOM 829 N N . MET A 1 106 ? 6.309 13.766 -2.318 1 97.88 106 MET A N 1
ATOM 830 C CA . MET A 1 106 ? 5.973 12.5 -1.689 1 97.88 106 MET A CA 1
ATOM 831 C C . MET A 1 106 ? 4.555 12.07 -2.053 1 97.88 106 MET A C 1
ATOM 833 O O . MET A 1 106 ? 3.631 12.883 -2.035 1 97.88 106 MET A O 1
ATOM 837 N N . ILE A 1 107 ? 4.43 10.805 -2.438 1 98.44 107 ILE A N 1
ATOM 838 C CA . ILE A 1 107 ? 3.107 10.258 -2.717 1 98.44 107 ILE A CA 1
ATOM 839 C C . ILE A 1 107 ? 2.602 9.484 -1.503 1 98.44 107 ILE A C 1
ATOM 841 O O . ILE A 1 107 ? 3.303 8.617 -0.973 1 98.44 107 ILE A O 1
ATOM 845 N N . GLN A 1 108 ? 1.46 9.859 -1.049 1 98.75 108 GLN A N 1
ATOM 846 C CA . GLN A 1 108 ? 0.803 9.148 0.043 1 98.75 108 GLN A CA 1
ATOM 847 C C . GLN A 1 108 ? -0.509 8.523 -0.42 1 98.75 108 GLN A C 1
ATOM 849 O O . GLN A 1 108 ? -1.386 9.211 -0.939 1 98.75 108 GLN A O 1
ATOM 854 N N . THR A 1 109 ? -0.576 7.23 -0.301 1 98.94 109 THR A N 1
ATOM 855 C CA . THR A 1 109 ? -1.791 6.504 -0.657 1 98.94 109 THR A CA 1
ATOM 856 C C . THR A 1 109 ? -2.438 5.891 0.582 1 98.94 109 THR A C 1
ATOM 858 O O . THR A 1 109 ? -1.761 5.246 1.386 1 98.94 109 THR A O 1
ATOM 861 N N . TRP A 1 110 ? -3.721 6.18 0.777 1 98.88 110 TRP A N 1
ATOM 862 C CA . TRP A 1 110 ? -4.566 5.512 1.762 1 98.88 110 TRP A CA 1
ATOM 863 C C . TRP A 1 110 ? -5.43 4.445 1.101 1 98.88 110 TRP A C 1
ATOM 865 O O . TRP A 1 110 ? -6.215 4.742 0.195 1 98.88 110 TRP A O 1
ATOM 875 N N . TYR A 1 111 ? -5.219 3.219 1.52 1 98.88 111 TYR A N 1
ATOM 876 C CA . TYR A 1 111 ? -6.086 2.123 1.109 1 98.88 111 TYR A CA 1
ATOM 877 C C . TYR A 1 111 ? -7.074 1.764 2.215 1 98.88 111 TYR A C 1
ATOM 879 O O . TYR A 1 111 ? -6.676 1.565 3.367 1 98.88 111 TYR A O 1
ATOM 887 N N . LEU A 1 112 ? -8.328 1.667 1.859 1 98.75 112 LEU A N 1
ATOM 888 C CA . LEU A 1 112 ? -9.383 1.339 2.807 1 98.75 112 LEU A CA 1
ATOM 889 C C . LEU A 1 112 ? -10 -0.016 2.482 1 98.75 112 LEU A C 1
ATOM 891 O O . LEU A 1 112 ? -10.617 -0.186 1.428 1 98.75 112 LEU A O 1
ATOM 895 N N . GLU A 1 113 ? -9.766 -0.96 3.377 1 98.5 113 GLU A N 1
ATOM 896 C CA . GLU A 1 113 ? -10.211 -2.338 3.195 1 98.5 113 GLU A CA 1
ATOM 897 C C . GLU A 1 113 ? -11.273 -2.717 4.23 1 98.5 113 GLU A C 1
ATOM 899 O O . GLU A 1 113 ? -11 -2.693 5.434 1 98.5 113 GLU A O 1
ATOM 904 N N . ALA A 1 114 ? -12.453 -3.061 3.734 1 96.81 114 ALA A N 1
ATOM 905 C CA . ALA A 1 114 ? -13.438 -3.629 4.648 1 96.81 114 ALA A CA 1
ATOM 906 C C . ALA A 1 114 ? -12.953 -4.961 5.215 1 96.81 114 ALA A C 1
ATOM 908 O O . ALA A 1 114 ? -12.633 -5.883 4.461 1 96.81 114 ALA A O 1
ATOM 909 N N . LEU A 1 115 ? -12.836 -5.023 6.52 1 95.94 115 LEU A N 1
ATOM 910 C CA . LEU A 1 115 ? -12.336 -6.223 7.18 1 95.94 115 LEU A CA 1
ATOM 911 C C . LEU A 1 115 ? -12.914 -6.355 8.586 1 95.94 115 LEU A C 1
ATOM 913 O O . LEU A 1 115 ? -12.859 -5.41 9.375 1 95.94 115 LEU A O 1
ATOM 917 N N . ASP A 1 116 ? -13.539 -7.535 8.867 1 94.88 116 ASP A N 1
ATOM 918 C CA . ASP A 1 116 ? -13.969 -7.902 10.219 1 94.88 116 ASP A CA 1
ATOM 919 C C . ASP A 1 116 ? -14.898 -6.84 10.805 1 94.88 116 ASP A C 1
ATOM 921 O O . ASP A 1 116 ? -14.711 -6.41 11.945 1 94.88 116 ASP A O 1
ATOM 925 N N . GLY A 1 117 ? -15.781 -6.344 10.07 1 95.06 117 GLY A N 1
ATOM 926 C CA . GLY A 1 117 ? -16.797 -5.422 10.555 1 95.06 117 GLY A CA 1
ATOM 927 C C . GLY A 1 117 ? -16.297 -3.994 10.672 1 95.06 117 GLY A C 1
ATOM 928 O O . GLY A 1 117 ? -17.047 -3.107 11.102 1 95.06 117 GLY A O 1
ATOM 929 N N . GLY A 1 118 ? -15.031 -3.748 10.289 1 97.81 118 GLY A N 1
ATOM 930 C CA . GLY A 1 118 ? -14.422 -2.426 10.266 1 97.81 118 GLY A CA 1
ATOM 931 C C . GLY A 1 118 ? -13.57 -2.18 9.031 1 97.81 118 GLY A C 1
ATOM 932 O O . GLY A 1 118 ? -13.898 -2.646 7.941 1 97.81 118 GLY A O 1
ATOM 933 N N . THR A 1 119 ? -12.617 -1.287 9.219 1 98.44 119 THR A N 1
ATOM 934 C CA . THR A 1 119 ? -11.766 -0.913 8.094 1 98.44 119 THR A CA 1
ATOM 935 C C . THR A 1 119 ? -10.289 -1.078 8.453 1 98.44 119 THR A C 1
ATOM 937 O O . THR A 1 119 ? -9.82 -0.518 9.445 1 98.44 119 THR A O 1
ATOM 940 N N . ARG A 1 120 ? -9.602 -1.904 7.723 1 98.69 120 ARG A N 1
ATOM 941 C CA . ARG A 1 120 ? -8.141 -1.84 7.742 1 98.69 120 ARG A CA 1
ATOM 942 C C . ARG A 1 120 ? -7.633 -0.71 6.852 1 98.69 120 ARG A C 1
ATOM 944 O O . ARG A 1 120 ? -7.973 -0.646 5.668 1 98.69 120 ARG A O 1
ATOM 951 N N . ILE A 1 121 ? -6.906 0.174 7.438 1 98.88 121 ILE A N 1
ATOM 952 C CA . ILE A 1 121 ? -6.277 1.269 6.707 1 98.88 121 ILE A CA 1
ATOM 953 C C . ILE A 1 121 ? -4.797 0.961 6.488 1 98.88 121 ILE A C 1
ATOM 955 O O . ILE A 1 121 ? -4.09 0.597 7.43 1 98.88 121 ILE A O 1
ATOM 959 N N . THR A 1 122 ? -4.367 0.972 5.301 1 98.94 122 THR A N 1
ATOM 960 C CA . THR A 1 122 ? -2.953 0.903 4.941 1 98.94 122 THR A CA 1
ATOM 961 C C . THR A 1 122 ? -2.498 2.203 4.285 1 98.94 122 THR A C 1
ATOM 963 O O . THR A 1 122 ? -3.07 2.627 3.277 1 98.94 122 THR A O 1
ATOM 966 N N . ILE A 1 123 ? -1.526 2.861 4.879 1 98.94 123 ILE A N 1
ATOM 967 C CA . ILE A 1 123 ? -0.893 4.039 4.293 1 98.94 123 ILE A CA 1
ATOM 968 C C . ILE A 1 123 ? 0.44 3.645 3.658 1 98.94 123 ILE A C 1
ATOM 970 O O . ILE A 1 123 ? 1.235 2.926 4.27 1 98.94 123 ILE A O 1
ATOM 974 N N . VAL A 1 124 ? 0.657 4.027 2.447 1 98.88 124 VAL A N 1
ATOM 975 C CA . VAL A 1 124 ? 1.943 3.871 1.775 1 98.88 124 VAL A CA 1
ATOM 976 C C . VAL A 1 124 ? 2.477 5.242 1.358 1 98.88 124 VAL A C 1
ATOM 978 O O . VAL A 1 124 ? 1.812 5.977 0.624 1 98.88 124 VAL A O 1
ATOM 981 N N . CYS A 1 125 ? 3.635 5.59 1.871 1 98.62 125 CYS A N 1
ATOM 982 C CA . CYS A 1 125 ? 4.336 6.801 1.456 1 98.62 125 CYS A CA 1
ATOM 983 C C . CYS A 1 125 ? 5.516 6.465 0.552 1 98.62 125 CYS A C 1
ATOM 985 O O . CYS A 1 125 ? 6.426 5.738 0.958 1 98.62 125 CYS A O 1
ATOM 987 N N . GLU A 1 126 ? 5.465 6.93 -0.619 1 98.25 126 GLU A N 1
ATOM 988 C CA . GLU A 1 126 ? 6.535 6.742 -1.595 1 98.25 126 GLU A CA 1
ATOM 989 C C . GLU A 1 126 ? 7.332 8.023 -1.797 1 98.25 126 GLU A C 1
ATOM 991 O O . GLU A 1 126 ? 6.785 9.125 -1.677 1 98.25 126 GLU A O 1
ATOM 996 N N . ASN A 1 127 ? 8.609 7.879 -2.117 1 97.31 127 ASN A N 1
ATOM 997 C CA . ASN A 1 127 ? 9.516 8.992 -2.352 1 97.31 127 ASN A CA 1
ATOM 998 C C . ASN A 1 127 ? 9.648 9.875 -1.113 1 97.31 127 ASN A C 1
ATOM 1000 O O . ASN A 1 127 ? 9.648 11.102 -1.217 1 97.31 127 ASN A O 1
ATOM 1004 N N . VAL A 1 128 ? 9.734 9.227 0.021 1 97.69 128 VAL A N 1
ATOM 1005 C CA . VAL A 1 128 ? 9.922 9.969 1.264 1 97.69 128 VAL A CA 1
ATOM 1006 C C . VAL A 1 128 ? 11.273 10.688 1.237 1 97.69 128 VAL A C 1
ATOM 1008 O O . VAL A 1 128 ? 12.32 10.047 1.104 1 97.69 128 VAL A O 1
ATOM 1011 N N . PRO A 1 129 ? 11.219 11.977 1.374 1 96.06 129 PRO A N 1
ATOM 1012 C CA . PRO A 1 129 ? 12.484 12.711 1.364 1 96.06 129 PRO A CA 1
ATOM 1013 C C . PRO A 1 129 ? 13.43 12.266 2.48 1 96.06 129 PRO A C 1
ATOM 1015 O O . PRO A 1 129 ? 12.984 11.961 3.588 1 96.06 129 PRO A O 1
ATOM 1018 N N . PRO A 1 130 ? 14.734 12.305 2.178 1 94.94 130 PRO A N 1
ATOM 1019 C CA . PRO A 1 130 ? 15.695 11.836 3.178 1 94.94 130 PRO A CA 1
ATOM 1020 C C . PRO A 1 130 ? 15.711 12.703 4.434 1 94.94 130 PRO A C 1
ATOM 1022 O O . PRO A 1 130 ? 16.141 12.25 5.496 1 94.94 130 PRO A O 1
ATOM 1025 N N . GLY A 1 131 ? 15.219 13.938 4.32 1 94.75 131 GLY A N 1
ATOM 1026 C CA . GLY A 1 131 ? 15.164 14.812 5.48 1 94.75 131 GLY A CA 1
ATOM 1027 C C . GLY A 1 131 ? 14.164 14.359 6.523 1 94.75 131 GLY A C 1
ATOM 1028 O O . GLY A 1 131 ? 14.219 14.789 7.676 1 94.75 131 GLY A O 1
ATOM 1029 N N . ILE A 1 132 ? 13.195 13.586 6.121 1 94.5 132 ILE A N 1
ATOM 1030 C CA . ILE A 1 132 ? 12.234 13 7.047 1 94.5 132 ILE A CA 1
ATOM 1031 C C . ILE A 1 132 ? 12.82 11.734 7.66 1 94.5 132 ILE A C 1
ATOM 1033 O O . ILE A 1 132 ? 12.914 10.695 6.992 1 94.5 132 ILE A O 1
ATOM 1037 N N . GLN A 1 133 ? 13.18 11.828 8.875 1 94.75 133 GLN A N 1
ATOM 1038 C CA . GLN A 1 133 ? 13.766 10.672 9.531 1 94.75 133 GLN A CA 1
ATOM 1039 C C . GLN A 1 133 ? 12.75 9.539 9.656 1 94.75 133 GLN A C 1
ATOM 1041 O O . GLN A 1 133 ? 11.578 9.781 9.977 1 94.75 133 GLN A O 1
ATOM 1046 N N . LYS A 1 134 ? 13.203 8.352 9.43 1 95.75 134 LYS A N 1
ATOM 1047 C CA . LYS A 1 134 ? 12.336 7.176 9.406 1 95.75 134 LYS A CA 1
ATOM 1048 C C . LYS A 1 134 ? 11.555 7.047 10.711 1 95.75 134 LYS A C 1
ATOM 1050 O O . LYS A 1 134 ? 10.328 6.91 10.695 1 95.75 134 LYS A O 1
ATOM 1055 N 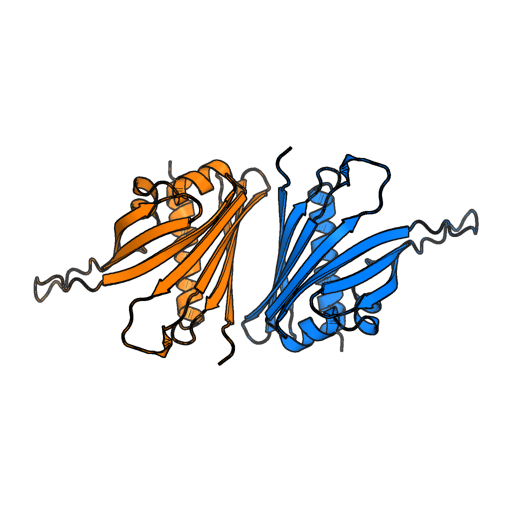N . GLN A 1 135 ? 12.25 7.125 11.844 1 95.25 135 GLN A N 1
ATOM 1056 C CA . GLN A 1 135 ? 11.609 6.941 13.141 1 95.25 135 GLN A CA 1
ATOM 1057 C C . GLN A 1 135 ? 10.562 8.016 13.391 1 95.25 135 GLN A C 1
ATOM 1059 O O . GLN A 1 135 ? 9.484 7.73 13.922 1 95.25 135 GLN A O 1
ATOM 1064 N N . ASP A 1 136 ? 10.875 9.211 13.008 1 94.94 136 ASP A N 1
ATOM 1065 C CA . ASP A 1 136 ? 9.938 10.312 13.18 1 94.94 136 ASP A CA 1
ATOM 1066 C C . ASP A 1 136 ? 8.711 10.133 12.289 1 94.94 136 ASP A C 1
ATOM 1068 O O . ASP A 1 136 ? 7.582 10.383 12.727 1 94.94 136 ASP A O 1
ATOM 1072 N N . HIS A 1 137 ? 8.969 9.727 11.047 1 96.5 137 HIS A N 1
ATOM 1073 C CA . HIS A 1 137 ? 7.855 9.508 10.125 1 96.5 137 HIS A CA 1
ATOM 1074 C C . HIS A 1 137 ? 6.941 8.391 10.617 1 96.5 137 HIS A C 1
ATOM 1076 O O . HIS A 1 137 ? 5.715 8.523 10.578 1 96.5 137 HIS A O 1
ATOM 1082 N N . ASP A 1 138 ? 7.535 7.344 11.062 1 96.75 138 ASP A N 1
ATOM 1083 C CA . ASP A 1 138 ? 6.766 6.223 11.594 1 96.75 138 ASP A CA 1
ATOM 1084 C C . ASP A 1 138 ? 5.902 6.664 12.773 1 96.75 138 ASP A C 1
ATOM 1086 O O . ASP A 1 138 ? 4.723 6.316 12.852 1 96.75 138 ASP A O 1
ATOM 1090 N N . ALA A 1 139 ? 6.5 7.383 13.688 1 95.94 139 ALA A N 1
ATOM 1091 C CA . ALA A 1 139 ? 5.762 7.906 14.836 1 95.94 139 ALA A CA 1
ATOM 1092 C C . ALA A 1 139 ? 4.625 8.82 14.391 1 95.94 139 ALA A C 1
ATOM 1094 O O . ALA A 1 139 ? 3.523 8.766 14.945 1 95.94 139 ALA A O 1
ATOM 1095 N N . GLY A 1 140 ? 4.883 9.633 13.391 1 95.75 140 GLY A N 1
ATOM 1096 C CA . GLY A 1 140 ? 3.869 10.523 12.859 1 95.75 140 GLY A CA 1
ATOM 1097 C C . GLY A 1 140 ? 2.707 9.789 12.211 1 95.75 140 GLY A C 1
ATOM 1098 O O . GLY A 1 140 ? 1.547 10.141 12.438 1 95.75 140 GLY A O 1
ATOM 1099 N N . LEU A 1 141 ? 3.008 8.828 11.398 1 97.5 141 LEU A N 1
ATOM 1100 C CA . LEU A 1 141 ? 1.969 8.031 10.75 1 97.5 141 LEU A CA 1
ATOM 1101 C C . LEU A 1 141 ? 1.109 7.312 11.781 1 97.5 141 LEU A C 1
ATOM 1103 O O . LEU A 1 141 ? -0.117 7.277 11.656 1 97.5 141 LEU A O 1
ATOM 1107 N N . ARG A 1 142 ? 1.756 6.742 12.789 1 96.5 142 ARG A N 1
ATOM 1108 C CA . ARG A 1 142 ? 1.026 6.062 13.852 1 96.5 142 ARG A CA 1
ATOM 1109 C C . ARG A 1 142 ? 0.122 7.035 14.602 1 96.5 142 ARG A C 1
ATOM 1111 O O . ARG A 1 142 ? -1.04 6.727 14.875 1 96.5 142 ARG A O 1
ATOM 1118 N N . SER A 1 143 ? 0.645 8.172 14.93 1 95.62 143 SER A N 1
ATOM 1119 C CA . SER A 1 143 ? -0.135 9.203 15.617 1 95.62 143 SER A CA 1
ATOM 1120 C C . SER A 1 143 ? -1.349 9.617 14.789 1 95.62 143 SER A C 1
ATOM 1122 O O . SER A 1 143 ? -2.451 9.758 15.32 1 95.62 143 SER A O 1
ATOM 1124 N N . THR A 1 144 ? -1.133 9.82 13.508 1 96.94 144 THR A N 1
ATOM 1125 C CA . THR A 1 144 ? -2.205 10.18 12.586 1 96.94 144 THR A CA 1
ATOM 1126 C C . THR A 1 144 ? -3.322 9.141 12.625 1 96.94 144 THR A C 1
ATOM 1128 O O . THR A 1 144 ? -4.496 9.492 12.766 1 96.94 144 THR A O 1
ATOM 1131 N N . LEU A 1 145 ? -2.986 7.898 12.562 1 98.06 145 LEU A N 1
ATOM 1132 C CA . LEU A 1 145 ? -3.967 6.82 12.555 1 98.06 145 LEU A CA 1
ATOM 1133 C C . LEU A 1 145 ? -4.66 6.703 13.906 1 98.06 145 LEU A C 1
ATOM 1135 O O . LEU A 1 145 ? -5.863 6.449 13.969 1 98.06 145 LEU A O 1
ATOM 1139 N N . ASP A 1 146 ? -3.877 6.902 14.969 1 96.94 146 ASP A N 1
ATOM 1140 C CA . ASP A 1 146 ? -4.461 6.887 16.297 1 96.94 146 ASP A CA 1
ATOM 1141 C C . ASP A 1 146 ? -5.484 8.008 16.469 1 96.94 146 ASP A C 1
ATOM 1143 O O . ASP A 1 146 ? -6.547 7.805 17.062 1 96.94 146 ASP A O 1
ATOM 1147 N N . ASN A 1 147 ? -5.145 9.156 16.031 1 97.31 147 ASN A N 1
ATOM 1148 C CA . ASN A 1 147 ? -6.055 10.297 16.094 1 97.31 147 ASN A CA 1
ATOM 1149 C C . ASN A 1 147 ? -7.348 10.016 15.32 1 97.31 147 ASN A C 1
ATOM 1151 O O . ASN A 1 147 ? -8.438 10.297 15.82 1 97.31 147 ASN A O 1
ATOM 1155 N N . LEU A 1 148 ? -7.215 9.516 14.133 1 98.25 148 LEU A N 1
ATOM 1156 C CA . LEU A 1 148 ? -8.383 9.18 13.32 1 98.25 148 LEU A CA 1
ATOM 1157 C C . LEU A 1 148 ? -9.258 8.156 14.023 1 98.25 148 LEU A C 1
ATOM 1159 O O . LEU A 1 148 ? -10.484 8.289 14.047 1 98.25 148 LEU A O 1
ATOM 1163 N N . ALA A 1 149 ? -8.641 7.148 14.586 1 97.69 149 ALA A N 1
ATOM 1164 C CA . ALA A 1 149 ? -9.383 6.117 15.312 1 97.69 149 ALA A CA 1
ATOM 1165 C C . ALA A 1 149 ? -10.164 6.719 16.469 1 97.69 149 ALA A C 1
ATOM 1167 O O . ALA A 1 149 ? -11.352 6.422 16.656 1 97.69 149 ALA A O 1
ATOM 1168 N N . ARG A 1 150 ? -9.508 7.547 17.219 1 96.62 150 ARG A N 1
ATOM 1169 C CA . ARG A 1 150 ? -10.172 8.203 18.344 1 96.62 150 ARG A CA 1
ATOM 1170 C C . ARG A 1 150 ? -11.336 9.055 17.875 1 96.62 150 ARG A C 1
ATOM 1172 O O . ARG A 1 150 ? -12.406 9.047 18.484 1 96.62 150 ARG A O 1
ATOM 1179 N N . TYR A 1 151 ? -11.156 9.742 16.844 1 97.75 151 TYR A N 1
ATOM 1180 C CA . TYR A 1 151 ? -12.164 10.641 16.297 1 97.75 151 TYR A CA 1
ATOM 1181 C C . TYR A 1 151 ? -13.398 9.875 15.844 1 97.75 151 TYR A C 1
ATOM 1183 O O . TYR A 1 151 ? -14.523 10.312 16.062 1 97.75 151 TYR A O 1
ATOM 1191 N N . LEU A 1 152 ? -13.227 8.711 15.219 1 97.94 152 LEU A N 1
ATOM 1192 C CA . LEU A 1 152 ? -14.312 7.98 14.578 1 97.94 152 LEU A CA 1
ATOM 1193 C C . LEU A 1 152 ? -14.984 7.027 15.562 1 97.94 152 LEU A C 1
ATOM 1195 O O . LEU A 1 152 ? -16.094 6.562 15.328 1 97.94 152 LEU A O 1
ATOM 1199 N N . THR A 1 153 ? -14.328 6.551 16.594 1 91.94 153 THR A N 1
ATOM 1200 C CA . THR A 1 153 ? -14.898 5.574 17.516 1 91.94 153 THR A CA 1
ATOM 1201 C C . THR A 1 153 ? -15.414 6.258 18.781 1 91.94 153 THR A C 1
ATOM 1203 O O . THR A 1 153 ? -16.203 5.68 19.531 1 91.94 153 THR A O 1
ATOM 1206 N N . ASN A 1 154 ? -14.828 7.324 19.234 1 74.44 154 ASN A N 1
ATOM 1207 C CA . ASN A 1 154 ? -15.305 8.023 20.422 1 74.44 154 ASN A CA 1
ATOM 1208 C C . ASN A 1 154 ? -16.594 8.789 20.141 1 74.44 154 ASN A C 1
ATOM 1210 O O . ASN A 1 154 ? -17.109 9.5 21.016 1 74.44 154 ASN A O 1
ATOM 1214 N N . ASP A 1 155 ? -17.453 8.25 19.094 1 47.38 155 ASP A N 1
ATOM 1215 C CA . ASP A 1 155 ? -18.75 8.914 19.281 1 47.38 155 ASP A CA 1
ATOM 1216 C C . ASP A 1 155 ? -19.5 8.352 20.469 1 47.38 155 ASP A C 1
ATOM 1218 O O . ASP A 1 155 ? -19.406 7.156 20.766 1 47.38 155 ASP A O 1
ATOM 1222 N N . MET B 1 1 ? -20.438 -3.361 -9.562 1 47.47 1 MET B N 1
ATOM 1223 C CA . MET B 1 1 ? -20.031 -4.207 -8.445 1 47.47 1 MET B CA 1
ATOM 1224 C C . MET B 1 1 ? -18.672 -3.789 -7.914 1 47.47 1 MET B C 1
ATOM 1226 O O . MET B 1 1 ? -17.734 -3.605 -8.688 1 47.47 1 MET B O 1
ATOM 1230 N N . ASN B 1 2 ? -18.5 -3.082 -6.734 1 62.56 2 ASN B N 1
ATOM 1231 C CA . ASN B 1 2 ? -17.359 -2.285 -6.281 1 62.56 2 ASN B CA 1
ATOM 1232 C C . ASN B 1 2 ? -16.172 -3.164 -5.938 1 62.56 2 ASN B C 1
ATOM 1234 O O . ASN B 1 2 ? -16.266 -4.07 -5.109 1 62.56 2 ASN B O 1
ATOM 1238 N N . ARG B 1 3 ? -15.148 -3.352 -6.824 1 83.38 3 ARG B N 1
ATOM 1239 C CA . ARG B 1 3 ? -13.945 -4.156 -6.625 1 83.38 3 ARG B CA 1
ATOM 1240 C C . ARG B 1 3 ? -13.164 -3.676 -5.406 1 83.38 3 ARG B C 1
ATOM 1242 O O . ARG B 1 3 ? -13.164 -2.484 -5.09 1 83.38 3 ARG B O 1
ATOM 1249 N N . ARG B 1 4 ? -12.773 -4.758 -4.668 1 95.12 4 ARG B N 1
ATOM 1250 C CA . ARG B 1 4 ? -12.297 -4.484 -3.314 1 95.12 4 ARG B CA 1
ATOM 1251 C C . ARG B 1 4 ? -10.781 -4.375 -3.279 1 95.12 4 ARG B C 1
ATOM 1253 O O . ARG B 1 4 ? -10.109 -4.641 -4.281 1 95.12 4 ARG B O 1
ATOM 1260 N N . ILE B 1 5 ? -10.344 -3.846 -2.234 1 98 5 ILE B N 1
ATOM 1261 C CA . ILE B 1 5 ? -8.93 -3.814 -1.875 1 98 5 ILE B CA 1
ATOM 1262 C C . ILE B 1 5 ? -8.641 -4.887 -0.828 1 98 5 ILE B C 1
ATOM 1264 O O . ILE B 1 5 ? -9.383 -5.031 0.145 1 98 5 ILE B O 1
ATOM 1268 N N . ASP B 1 6 ? -7.652 -5.707 -1.063 1 98.44 6 ASP B N 1
ATOM 1269 C CA . ASP B 1 6 ? -7.098 -6.617 -0.066 1 98.44 6 ASP B CA 1
ATOM 1270 C C . ASP B 1 6 ? -5.617 -6.336 0.172 1 98.44 6 ASP B C 1
ATOM 1272 O O . ASP B 1 6 ? -4.879 -6.027 -0.767 1 98.44 6 ASP B O 1
ATOM 1276 N N . THR B 1 7 ? -5.203 -6.438 1.409 1 98.75 7 THR B N 1
ATOM 1277 C CA . THR B 1 7 ? -3.801 -6.184 1.729 1 98.75 7 THR B CA 1
ATOM 1278 C C . THR B 1 7 ? -3.242 -7.285 2.623 1 98.75 7 THR B C 1
ATOM 1280 O O . THR B 1 7 ? -4 -8.008 3.27 1 98.75 7 THR B O 1
ATOM 1283 N N . ALA B 1 8 ? -1.968 -7.441 2.645 1 98.5 8 ALA B N 1
ATOM 1284 C CA . ALA B 1 8 ? -1.208 -8.281 3.564 1 98.5 8 ALA B CA 1
ATOM 1285 C C . ALA B 1 8 ? 0.173 -7.691 3.834 1 98.5 8 ALA B C 1
ATOM 1287 O O . ALA B 1 8 ? 0.729 -6.988 2.99 1 98.5 8 ALA B O 1
ATOM 1288 N N . THR B 1 9 ? 0.661 -7.93 4.973 1 98.44 9 THR B N 1
ATOM 1289 C CA . THR B 1 9 ? 1.976 -7.426 5.352 1 98.44 9 THR B CA 1
ATOM 1290 C C . THR B 1 9 ? 2.748 -8.469 6.148 1 98.44 9 THR B C 1
ATOM 1292 O O . THR B 1 9 ? 2.15 -9.305 6.832 1 98.44 9 THR B O 1
ATOM 1295 N N . THR B 1 10 ? 4.012 -8.5 6.004 1 98.19 10 THR B N 1
ATOM 1296 C CA . THR B 1 10 ? 4.91 -9.305 6.828 1 98.19 10 THR B CA 1
ATOM 1297 C C . THR B 1 10 ? 6.277 -8.633 6.953 1 98.19 10 THR B C 1
ATOM 1299 O O . THR B 1 10 ? 6.512 -7.586 6.352 1 98.19 10 THR B O 1
ATOM 1302 N N . TRP B 1 11 ? 7.086 -9.125 7.812 1 98.25 11 TRP B N 1
ATOM 1303 C CA . TRP B 1 11 ? 8.492 -8.766 7.922 1 98.25 11 TRP B CA 1
ATOM 1304 C C . TRP B 1 11 ? 9.391 -9.977 7.703 1 98.25 11 TRP B C 1
ATOM 1306 O O . TRP B 1 11 ? 9.094 -11.07 8.203 1 98.25 11 TRP B O 1
ATOM 1316 N N . ILE B 1 12 ? 10.375 -9.828 6.898 1 98.25 12 ILE B N 1
ATOM 1317 C CA . ILE B 1 12 ? 11.297 -10.914 6.582 1 98.25 12 ILE B CA 1
ATOM 1318 C C . ILE B 1 12 ? 12.734 -10.461 6.84 1 98.25 12 ILE B C 1
ATOM 1320 O O . ILE B 1 12 ? 13.102 -9.328 6.523 1 98.25 12 ILE B O 1
ATOM 1324 N N . GLU B 1 13 ? 13.555 -11.359 7.34 1 97.5 13 GLU B N 1
ATOM 1325 C CA . GLU B 1 13 ? 14.969 -11.07 7.566 1 97.5 13 GLU B CA 1
ATOM 1326 C C . GLU B 1 13 ? 15.766 -11.203 6.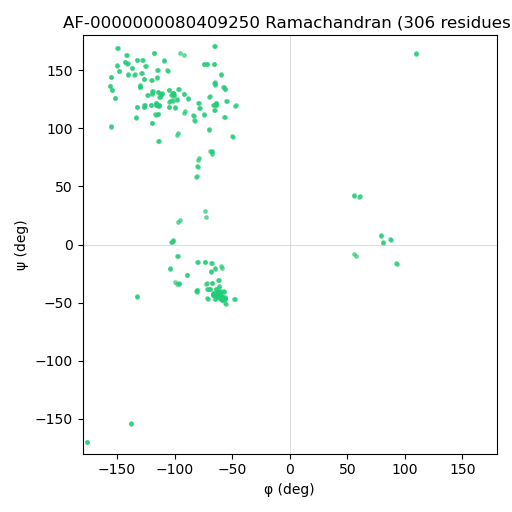273 1 97.5 13 GLU B C 1
ATOM 1328 O O . GLU B 1 13 ? 16.578 -12.125 6.129 1 97.5 13 GLU B O 1
ATOM 1333 N N . ALA B 1 14 ? 15.602 -10.414 5.324 1 98.38 14 ALA B N 1
ATOM 1334 C CA . ALA B 1 14 ? 16.297 -10.266 4.051 1 98.38 14 ALA B CA 1
ATOM 1335 C C . ALA B 1 14 ? 16.266 -8.812 3.578 1 98.38 14 ALA B C 1
ATOM 1337 O O . ALA B 1 14 ? 15.375 -8.047 3.951 1 98.38 14 ALA B O 1
ATOM 1338 N N . THR B 1 15 ? 17.203 -8.422 2.814 1 97.81 15 THR B N 1
ATOM 1339 C CA . THR B 1 15 ? 17.25 -7.055 2.312 1 97.81 15 THR B CA 1
ATOM 1340 C C . THR B 1 15 ? 16.156 -6.832 1.265 1 97.81 15 THR B C 1
ATOM 1342 O O . THR B 1 15 ? 15.734 -7.777 0.593 1 97.81 15 THR B O 1
ATOM 1345 N N . PRO B 1 16 ? 15.758 -5.586 1.114 1 97.94 16 PRO B N 1
ATOM 1346 C CA . PRO B 1 16 ? 14.773 -5.305 0.069 1 97.94 16 PRO B CA 1
ATOM 1347 C C . PRO B 1 16 ? 15.242 -5.75 -1.316 1 97.94 16 PRO B C 1
ATOM 1349 O O . PRO B 1 16 ? 14.445 -6.285 -2.096 1 97.94 16 PRO B O 1
ATOM 1352 N N . LEU B 1 17 ? 16.484 -5.531 -1.606 1 98 17 LEU B N 1
ATOM 1353 C CA . LEU B 1 17 ? 17 -5.914 -2.916 1 98 17 LEU B CA 1
ATOM 1354 C C . LEU B 1 17 ? 16.938 -7.426 -3.102 1 98 17 LEU B C 1
ATOM 1356 O O . LEU B 1 17 ? 16.609 -7.91 -4.188 1 98 17 LEU B O 1
ATOM 1360 N N . ARG B 1 18 ? 17.219 -8.18 -2.059 1 98.44 18 ARG B N 1
ATOM 1361 C CA . ARG B 1 18 ? 17.156 -9.633 -2.146 1 98.44 18 ARG B CA 1
ATOM 1362 C C . ARG B 1 18 ? 15.719 -10.102 -2.369 1 98.44 18 ARG B C 1
ATOM 1364 O O . ARG B 1 18 ? 15.477 -11.031 -3.146 1 98.44 18 ARG B O 1
ATOM 1371 N N . VAL B 1 19 ? 14.773 -9.508 -1.682 1 98.75 19 VAL B N 1
ATOM 1372 C CA . VAL B 1 19 ? 13.359 -9.82 -1.867 1 98.75 19 VAL B CA 1
ATOM 1373 C C . VAL B 1 19 ? 12.953 -9.539 -3.312 1 98.75 19 VAL B C 1
ATOM 1375 O O . VAL B 1 19 ? 12.305 -10.375 -3.953 1 98.75 19 VAL B O 1
ATOM 1378 N N . TYR B 1 20 ? 13.398 -8.398 -3.797 1 98.81 20 TYR B N 1
ATOM 1379 C CA . TYR B 1 20 ? 13.117 -7.969 -5.16 1 98.81 20 TYR B CA 1
ATOM 1380 C C . TYR B 1 20 ? 13.664 -8.969 -6.172 1 98.81 20 TYR B C 1
ATOM 1382 O O . TYR B 1 20 ? 12.961 -9.367 -7.102 1 98.81 20 TYR B O 1
ATOM 1390 N N . GLN B 1 21 ? 14.82 -9.398 -5.977 1 98.69 21 GLN B N 1
ATOM 1391 C CA . GLN B 1 21 ? 15.477 -10.344 -6.875 1 98.69 21 GLN B CA 1
ATOM 1392 C C . GLN B 1 21 ? 14.781 -11.695 -6.855 1 98.69 21 GLN B C 1
ATOM 1394 O O . GLN B 1 21 ? 14.578 -12.312 -7.906 1 98.69 21 GLN B O 1
ATOM 1399 N N . ALA B 1 22 ? 14.422 -12.117 -5.676 1 98.69 22 ALA B N 1
ATOM 1400 C CA . ALA B 1 22 ? 13.742 -13.406 -5.555 1 98.69 22 ALA B CA 1
ATOM 1401 C C . ALA B 1 22 ? 12.422 -13.398 -6.328 1 98.69 22 ALA B C 1
ATOM 1403 O O . ALA B 1 22 ? 12.023 -14.422 -6.891 1 98.69 22 ALA B O 1
ATOM 1404 N N . PHE B 1 23 ? 11.781 -12.273 -6.305 1 98.75 23 PHE B N 1
ATOM 1405 C CA . PHE B 1 23 ? 10.508 -12.141 -7.004 1 98.75 23 PHE B CA 1
ATOM 1406 C C . PHE B 1 23 ? 10.719 -12.125 -8.516 1 98.75 23 PHE B C 1
ATOM 1408 O O . PHE B 1 23 ? 9.953 -12.742 -9.258 1 98.75 23 PHE B O 1
ATOM 1415 N N . LEU B 1 24 ? 11.742 -11.508 -8.977 1 98.69 24 LEU B N 1
ATOM 1416 C CA . LEU B 1 24 ? 11.844 -11.234 -10.398 1 98.69 24 LEU B CA 1
ATOM 1417 C C . LEU B 1 24 ? 12.703 -12.281 -11.094 1 98.69 24 LEU B C 1
ATOM 1419 O O . LEU B 1 24 ? 12.789 -12.312 -12.328 1 98.69 24 LEU B O 1
ATOM 1423 N N . ASN B 1 25 ? 13.375 -13.125 -10.344 1 98.5 25 ASN B N 1
ATOM 1424 C CA . ASN B 1 25 ? 14.039 -14.297 -10.914 1 98.5 25 ASN B CA 1
ATOM 1425 C C . ASN B 1 25 ? 13.07 -15.461 -11.086 1 98.5 25 ASN B C 1
ATOM 1427 O O . ASN B 1 25 ? 12.641 -16.062 -10.102 1 98.5 25 ASN B O 1
ATOM 1431 N N . PRO B 1 26 ? 12.758 -15.789 -12.344 1 98.19 26 PRO B N 1
ATOM 1432 C CA . PRO B 1 26 ? 11.734 -16.812 -12.539 1 98.19 26 PRO B CA 1
ATOM 1433 C C . PRO B 1 26 ? 12.125 -18.172 -11.938 1 98.19 26 PRO B C 1
ATOM 1435 O O . PRO B 1 26 ? 11.266 -18.922 -11.492 1 98.19 26 PRO B O 1
ATOM 1438 N N . ASP B 1 27 ? 13.438 -18.438 -11.93 1 97.94 27 ASP B N 1
ATOM 1439 C CA . ASP B 1 27 ? 13.891 -19.703 -11.344 1 97.94 27 ASP B CA 1
ATOM 1440 C C . ASP B 1 27 ? 13.656 -19.719 -9.836 1 97.94 27 ASP B C 1
ATOM 1442 O O . ASP B 1 27 ? 13.359 -20.766 -9.266 1 97.94 27 ASP B O 1
ATOM 1446 N N . GLU B 1 28 ? 13.75 -18.625 -9.203 1 98.38 28 GLU B N 1
ATOM 1447 C CA . GLU B 1 28 ? 13.477 -18.531 -7.773 1 98.38 28 GLU B CA 1
ATOM 1448 C C . GLU B 1 28 ? 11.977 -18.438 -7.508 1 98.38 28 GLU B C 1
ATOM 1450 O O . GLU B 1 28 ? 11.461 -19.078 -6.594 1 98.38 28 GLU B O 1
ATOM 1455 N N . LEU B 1 29 ? 11.305 -17.688 -8.328 1 98.56 29 LEU B N 1
ATOM 1456 C CA . LEU B 1 29 ? 9.875 -17.438 -8.148 1 98.56 29 LEU B CA 1
ATOM 1457 C C . LEU B 1 29 ? 9.102 -18.75 -8.094 1 98.56 29 LEU B C 1
ATOM 1459 O O . LEU B 1 29 ? 8.281 -18.953 -7.195 1 98.56 29 LEU B O 1
ATOM 1463 N N . VAL B 1 30 ? 9.391 -19.672 -9 1 97.88 30 VAL B N 1
ATOM 1464 C CA . VAL B 1 30 ? 8.602 -20.891 -9.117 1 97.88 30 VAL B CA 1
ATOM 1465 C C . VAL B 1 30 ? 8.93 -21.828 -7.953 1 97.88 30 VAL B C 1
ATOM 1467 O O . VAL B 1 30 ? 8.203 -22.797 -7.703 1 97.88 30 VAL B O 1
ATOM 1470 N N . GLU B 1 31 ? 10.023 -21.531 -7.281 1 97 31 GLU B N 1
ATOM 1471 C CA . GLU B 1 31 ? 10.383 -22.328 -6.113 1 97 31 GLU B CA 1
ATOM 1472 C C . GLU B 1 31 ? 9.594 -21.891 -4.879 1 97 31 GLU B C 1
ATOM 1474 O O . GLU B 1 31 ? 9.117 -22.719 -4.113 1 97 31 GLU B O 1
ATOM 1479 N N . TRP B 1 32 ? 9.398 -20.625 -4.734 1 97.81 32 TRP B N 1
ATOM 1480 C CA . TRP B 1 32 ? 8.836 -20.188 -3.457 1 97.81 32 TRP B CA 1
ATOM 1481 C C . TRP B 1 32 ? 7.359 -19.844 -3.596 1 97.81 32 TRP B C 1
ATOM 1483 O O . TRP B 1 32 ? 6.625 -19.828 -2.604 1 97.81 32 TRP B O 1
ATOM 1493 N N . LEU B 1 33 ? 6.789 -19.547 -4.691 1 97.56 33 LEU B N 1
ATOM 1494 C CA . LEU B 1 33 ? 5.453 -19 -4.887 1 97.56 33 LEU B CA 1
ATOM 1495 C C . LEU B 1 33 ? 4.383 -20.047 -4.578 1 97.56 33 LEU B C 1
ATOM 1497 O O . LEU B 1 33 ? 3.389 -19.734 -3.912 1 97.56 33 LEU B O 1
ATOM 1501 N N . PRO B 1 34 ? 4.52 -21.281 -5.086 1 94.75 34 PRO B N 1
ATOM 1502 C CA . PRO B 1 34 ? 3.408 -22.234 -4.949 1 94.75 34 PRO B CA 1
ATOM 1503 C C . PRO B 1 34 ? 3.131 -22.609 -3.494 1 94.75 34 PRO B C 1
ATOM 1505 O O . PRO B 1 34 ? 4.066 -22.781 -2.707 1 94.75 34 PRO B O 1
ATOM 1508 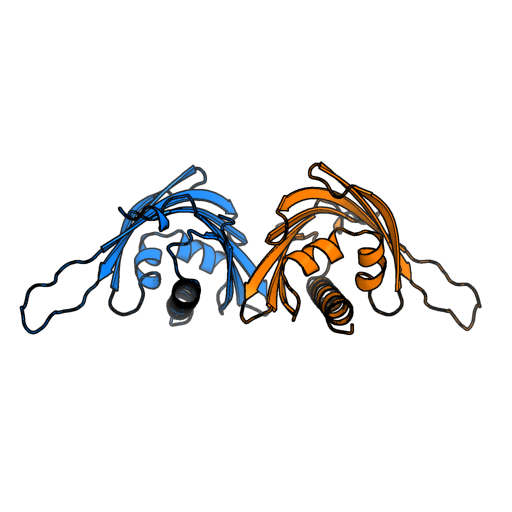N N . PRO B 1 35 ? 1.878 -22.656 -3.184 1 91.44 35 PRO B N 1
ATOM 1509 C CA . PRO B 1 35 ? 1.534 -23.172 -1.858 1 91.44 35 PRO B CA 1
ATOM 1510 C C . PRO B 1 35 ? 1.891 -24.656 -1.692 1 91.44 35 PRO B C 1
ATOM 1512 O O . PRO B 1 35 ? 2.283 -25.312 -2.66 1 91.44 35 PRO B O 1
ATOM 1515 N N . GLU B 1 36 ? 1.758 -25.047 -0.414 1 86.81 36 GLU B N 1
ATOM 1516 C CA . GLU B 1 36 ? 2.035 -26.453 -0.128 1 86.81 36 GLU B CA 1
ATOM 1517 C C . GLU B 1 36 ? 1.162 -27.375 -0.98 1 86.81 36 GLU B C 1
ATOM 1519 O O . GLU B 1 36 ? -0.033 -27.125 -1.146 1 86.81 36 GLU B O 1
ATOM 1524 N N . GLY B 1 37 ? 1.772 -28.391 -1.562 1 87.06 37 GLY B N 1
ATOM 1525 C CA . GLY B 1 37 ? 1.054 -29.359 -2.365 1 87.06 37 GLY B CA 1
ATOM 1526 C C . GLY B 1 37 ? 0.934 -28.969 -3.824 1 87.06 37 GLY B C 1
ATOM 1527 O O . GLY B 1 37 ? 0.316 -29.672 -4.617 1 87.06 37 GLY B O 1
ATOM 1528 N N . MET B 1 38 ? 1.56 -27.859 -4.164 1 92.44 38 MET B N 1
ATOM 1529 C CA . MET B 1 38 ? 1.494 -27.406 -5.551 1 92.44 38 MET B CA 1
ATOM 1530 C C . MET B 1 38 ? 2.891 -27.141 -6.102 1 92.44 38 MET B C 1
ATOM 1532 O O . MET B 1 38 ? 3.844 -26.969 -5.34 1 92.44 38 MET B O 1
ATOM 1536 N N . SER B 1 39 ? 2.959 -27.172 -7.477 1 94.62 39 SER B N 1
ATOM 1537 C CA . SER B 1 39 ? 4.133 -26.703 -8.211 1 94.62 39 SER B CA 1
ATOM 1538 C C . SER B 1 39 ? 3.789 -25.531 -9.117 1 94.62 39 SER B C 1
ATOM 1540 O O . SER B 1 39 ? 2.613 -25.234 -9.344 1 94.62 39 SER B O 1
ATOM 1542 N N . ALA B 1 40 ? 4.852 -24.875 -9.555 1 96.25 40 ALA B N 1
ATOM 1543 C CA . ALA B 1 40 ? 4.641 -23.719 -10.43 1 96.25 40 ALA B CA 1
ATOM 1544 C C . ALA B 1 40 ? 5.602 -23.75 -11.617 1 96.25 40 ALA B C 1
ATOM 1546 O O . ALA B 1 40 ? 6.715 -24.266 -11.508 1 96.25 40 ALA B O 1
ATOM 1547 N N . ARG B 1 41 ? 5.09 -23.266 -12.711 1 96.81 41 ARG B N 1
ATOM 1548 C CA . ARG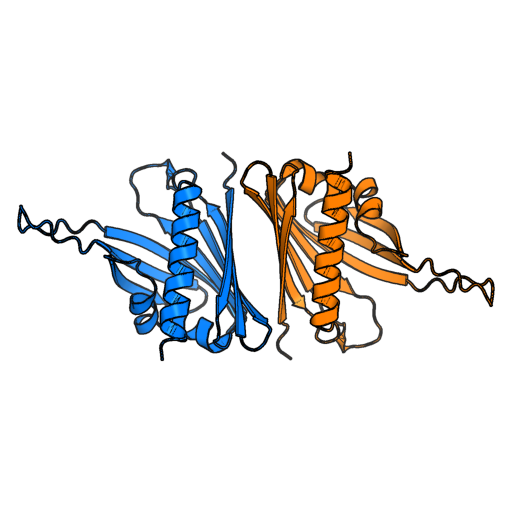 B 1 41 ? 5.898 -22.969 -13.891 1 96.81 41 ARG B CA 1
ATOM 1549 C C . ARG B 1 41 ? 5.629 -21.562 -14.406 1 96.81 41 ARG B C 1
ATOM 1551 O O . ARG B 1 41 ? 4.48 -21.109 -14.445 1 96.81 41 ARG B O 1
ATOM 1558 N N . ALA B 1 42 ? 6.719 -20.875 -14.766 1 98 42 ALA B N 1
ATOM 1559 C CA . ALA B 1 42 ? 6.602 -19.609 -15.484 1 98 42 ALA B CA 1
ATOM 1560 C C . ALA B 1 42 ? 6.777 -19.828 -16.984 1 98 42 ALA B C 1
ATOM 1562 O O . ALA B 1 42 ? 7.898 -19.812 -17.5 1 98 42 ALA B O 1
ATOM 1563 N N . THR B 1 43 ? 5.707 -19.969 -17.719 1 97.81 43 THR B N 1
ATOM 1564 C CA . THR B 1 43 ? 5.777 -20.25 -19.141 1 97.81 43 THR B CA 1
ATOM 1565 C C . THR B 1 43 ? 6.238 -19.016 -19.906 1 97.81 43 THR B C 1
ATOM 1567 O O . THR B 1 43 ? 6.844 -19.141 -20.984 1 97.81 43 THR B O 1
ATOM 1570 N N . VAL B 1 44 ? 5.906 -17.891 -19.5 1 98.31 44 VAL B N 1
ATOM 1571 C CA . VAL B 1 44 ? 6.422 -16.594 -19.922 1 98.31 44 VAL B CA 1
ATOM 1572 C C . VAL B 1 44 ? 6.805 -15.766 -18.703 1 98.31 44 VAL B C 1
ATOM 1574 O O . VAL B 1 44 ? 6.074 -15.734 -17.719 1 98.31 44 VAL B O 1
ATOM 1577 N N . PHE B 1 45 ? 7.961 -15.133 -18.781 1 98.69 45 PHE B N 1
ATOM 1578 C CA . PHE B 1 45 ? 8.367 -14.25 -17.688 1 98.69 45 PHE B CA 1
ATOM 1579 C C . PHE B 1 45 ? 9.352 -13.195 -18.188 1 98.69 45 PHE B C 1
ATOM 1581 O O . PHE B 1 45 ? 10.531 -13.492 -18.391 1 98.69 45 PHE B O 1
ATOM 1588 N N . GLU B 1 46 ? 8.805 -12.016 -18.391 1 98.69 46 GLU B N 1
ATOM 1589 C CA . GLU B 1 46 ? 9.562 -10.875 -18.891 1 98.69 46 GLU B CA 1
ATOM 1590 C C . GLU B 1 46 ? 9.672 -9.773 -17.828 1 98.69 46 GLU B C 1
ATOM 1592 O O . GLU B 1 46 ? 8.828 -8.875 -17.781 1 98.69 46 GLU B O 1
ATOM 1597 N N . PRO B 1 47 ? 10.734 -9.867 -17 1 98.31 47 PRO B N 1
ATOM 1598 C CA . PRO B 1 47 ? 10.812 -9.023 -15.805 1 98.31 47 PRO B CA 1
ATOM 1599 C C . PRO B 1 47 ? 11.305 -7.609 -16.109 1 98.31 47 PRO B C 1
ATOM 1601 O O . PRO B 1 47 ? 12.297 -7.16 -15.547 1 98.31 47 PRO B O 1
ATOM 1604 N N . TRP B 1 48 ? 10.617 -6.891 -16.953 1 98.5 48 TRP B N 1
ATOM 1605 C CA . TRP B 1 48 ? 10.812 -5.48 -17.266 1 98.5 48 TRP B CA 1
ATOM 1606 C C . TRP B 1 48 ? 9.477 -4.77 -17.453 1 98.5 48 TRP B C 1
ATOM 1608 O O . TRP B 1 48 ? 8.453 -5.414 -17.688 1 98.5 48 TRP B O 1
ATOM 1618 N N . ILE B 1 49 ? 9.461 -3.473 -17.25 1 98.62 49 ILE B N 1
ATOM 1619 C CA . ILE B 1 49 ? 8.227 -2.697 -17.359 1 98.62 49 ILE B CA 1
ATOM 1620 C C . ILE B 1 49 ? 7.574 -2.939 -18.719 1 98.62 49 ILE B C 1
ATOM 1622 O O . ILE B 1 49 ? 8.219 -2.789 -19.75 1 98.62 49 ILE B O 1
ATOM 1626 N N . GLY B 1 50 ? 6.418 -3.354 -18.719 1 98.56 50 GLY B N 1
ATOM 1627 C CA . GLY B 1 50 ? 5.707 -3.701 -19.938 1 98.56 50 GLY B CA 1
ATOM 1628 C C . GLY B 1 50 ? 5.836 -5.168 -20.312 1 98.56 50 GLY B C 1
ATOM 1629 O O . GLY B 1 50 ? 5.074 -5.676 -21.125 1 98.56 50 GLY B O 1
ATOM 1630 N N . GLY B 1 51 ? 6.848 -5.879 -19.688 1 98.75 51 GLY B N 1
ATOM 1631 C CA . GLY B 1 51 ? 6.996 -7.309 -19.906 1 98.75 51 GLY B CA 1
ATOM 1632 C C . GLY B 1 51 ? 5.832 -8.117 -19.359 1 98.75 51 GLY B C 1
ATOM 1633 O O . GLY B 1 51 ? 5.152 -7.684 -18.422 1 98.75 51 GLY B O 1
ATOM 1634 N N . THR B 1 52 ? 5.637 -9.297 -19.953 1 98.75 52 THR B N 1
ATOM 1635 C CA . THR B 1 52 ? 4.492 -10.125 -19.594 1 98.75 52 THR B CA 1
ATOM 1636 C C . THR B 1 52 ? 4.945 -11.352 -18.812 1 98.75 52 THR B C 1
ATOM 1638 O O . THR B 1 52 ? 6.137 -11.68 -18.781 1 98.75 52 THR B O 1
ATOM 1641 N N . TYR B 1 53 ? 3.965 -11.891 -18.078 1 98.44 53 TYR B N 1
ATOM 1642 C CA . TYR B 1 53 ? 4.207 -13.172 -17.406 1 98.44 53 TYR B CA 1
ATOM 1643 C C . TYR B 1 53 ? 3.004 -14.094 -17.547 1 98.44 53 TYR B C 1
ATOM 1645 O O . TYR B 1 53 ? 1.875 -13.633 -17.719 1 98.44 53 TYR B O 1
ATOM 1653 N N . GLN B 1 54 ? 3.264 -15.352 -17.531 1 98.31 54 GLN B N 1
ATOM 1654 C CA . GLN B 1 54 ? 2.293 -16.422 -17.375 1 98.31 54 GLN B CA 1
ATOM 1655 C C . GLN B 1 54 ? 2.766 -17.438 -16.328 1 98.31 54 GLN B C 1
ATOM 1657 O O . GLN B 1 54 ? 3.836 -18.031 -16.484 1 98.31 54 GLN B O 1
ATOM 1662 N N . LEU B 1 55 ? 2.031 -17.594 -15.266 1 97.12 55 LEU B N 1
ATOM 1663 C CA . LEU B 1 55 ? 2.314 -18.547 -14.203 1 97.12 55 LEU B CA 1
ATOM 1664 C C . LEU B 1 55 ? 1.276 -19.672 -14.188 1 97.12 55 LEU B C 1
ATOM 1666 O O . LEU B 1 55 ? 0.073 -19.406 -14.25 1 97.12 55 LEU B O 1
ATOM 1670 N N . VAL B 1 56 ? 1.738 -20.828 -14.148 1 95.69 56 VAL B N 1
ATOM 1671 C CA . VAL B 1 56 ? 0.889 -22.016 -14.07 1 95.69 56 VAL B CA 1
ATOM 1672 C C . VAL B 1 56 ? 1.155 -22.75 -12.758 1 95.69 56 VAL B C 1
ATOM 1674 O O . VAL B 1 56 ? 2.256 -23.266 -12.539 1 95.69 56 VAL B O 1
ATOM 1677 N N . LEU B 1 57 ? 0.188 -22.734 -11.938 1 95 57 LEU B N 1
ATOM 1678 C CA . LEU B 1 57 ? 0.259 -23.531 -10.719 1 95 57 LEU B CA 1
ATOM 1679 C C . LEU B 1 57 ? -0.46 -24.859 -10.891 1 95 57 LEU B C 1
ATOM 1681 O O . LEU B 1 57 ? -1.577 -24.906 -11.414 1 95 57 LEU B O 1
ATOM 1685 N N . THR B 1 58 ? 0.15 -25.938 -10.469 1 93.88 58 THR B N 1
ATOM 1686 C CA . THR B 1 58 ? -0.385 -27.281 -10.656 1 93.88 58 THR B CA 1
ATOM 1687 C C . THR B 1 58 ? -0.53 -28 -9.32 1 93.88 58 THR B C 1
ATOM 1689 O O . THR B 1 58 ? 0.394 -28 -8.5 1 93.88 58 THR B O 1
ATOM 1692 N N . TYR B 1 59 ? -1.757 -28.547 -9.117 1 90.06 59 TYR B N 1
ATOM 1693 C CA . TYR B 1 59 ? -1.985 -29.375 -7.938 1 90.06 59 TYR B CA 1
ATOM 1694 C C . TYR B 1 59 ? -1.236 -30.703 -8.047 1 90.06 59 TYR B C 1
ATOM 1696 O O . TYR B 1 59 ? -1.262 -31.359 -9.094 1 90.06 59 TYR B O 1
ATOM 1704 N N . GLU B 1 60 ? -0.431 -31.031 -7.02 1 81.12 60 GLU B N 1
ATOM 1705 C CA . GLU B 1 60 ? 0.307 -32.281 -7.027 1 81.12 60 GLU B CA 1
ATOM 1706 C C . GLU B 1 60 ? -0.439 -33.375 -6.258 1 81.12 60 GLU B C 1
ATOM 1708 O O . GLU B 1 60 ? 0.106 -34.469 -6.004 1 81.12 60 GLU B O 1
ATOM 1713 N N . GLU B 1 61 ? -1.722 -33.344 -6.012 1 67.56 61 GLU B N 1
ATOM 1714 C CA . GLU B 1 61 ? -2.379 -34.375 -5.234 1 67.56 61 GLU B CA 1
ATOM 1715 C C . GLU B 1 61 ? -2.342 -35.719 -5.969 1 67.56 61 GLU B C 1
ATOM 1717 O O . GLU B 1 61 ? -2.562 -35.781 -7.18 1 67.56 61 GLU B O 1
ATOM 1722 N N . THR B 1 62 ? -1.671 -36.594 -5.363 1 58.44 62 THR B N 1
ATOM 1723 C CA . THR B 1 62 ? -1.688 -38 -5.746 1 58.44 62 THR B CA 1
ATOM 1724 C C . THR B 1 62 ? -3.043 -38.625 -5.426 1 58.44 62 THR B C 1
ATOM 1726 O O . THR B 1 62 ? -3.5 -38.594 -4.285 1 58.44 62 THR B O 1
ATOM 1729 N N . ASP B 1 63 ? -3.998 -38.438 -6.211 1 54.78 63 ASP B N 1
ATOM 1730 C CA . ASP B 1 63 ? -5.094 -39.375 -5.945 1 54.78 63 ASP B CA 1
ATOM 1731 C C . ASP B 1 63 ? -4.59 -40.812 -5.875 1 54.78 63 ASP B C 1
ATOM 1733 O O . ASP B 1 63 ? -4.164 -41.375 -6.883 1 54.78 63 ASP B O 1
ATOM 1737 N N . PHE B 1 64 ? -4.293 -41.219 -4.668 1 55.06 64 PHE B N 1
ATOM 1738 C CA . PHE B 1 64 ? -3.85 -42.594 -4.422 1 55.06 64 PHE B CA 1
ATOM 1739 C C . PHE B 1 64 ? -4.758 -43.594 -5.125 1 55.06 64 PHE B C 1
ATOM 1741 O O . PHE B 1 64 ? -4.297 -44.625 -5.602 1 55.06 64 PHE B O 1
ATOM 1748 N N . ALA B 1 65 ? -6.047 -43.438 -5.008 1 57.62 65 ALA B N 1
ATOM 1749 C CA . ALA B 1 65 ? -6.945 -44.5 -5.438 1 57.62 65 ALA B CA 1
ATOM 1750 C C . ALA B 1 65 ? -6.895 -44.688 -6.953 1 57.62 65 ALA B C 1
ATOM 1752 O O . ALA B 1 65 ? -6.984 -45.812 -7.453 1 57.62 65 ALA B O 1
ATOM 1753 N N . SER B 1 66 ? -6.895 -43.656 -7.547 1 54.34 66 SER B N 1
ATOM 1754 C CA . SER B 1 66 ? -7.082 -43.812 -8.984 1 54.34 66 SER B CA 1
ATOM 1755 C C . SER B 1 66 ? -5.758 -43.688 -9.734 1 54.34 66 SER B C 1
ATOM 1757 O O . SER B 1 66 ? -5.676 -44.031 -10.922 1 54.34 66 SER B O 1
ATOM 1759 N N . GLY B 1 67 ? -4.668 -43.531 -9.062 1 52.69 67 GLY B N 1
ATOM 1760 C CA . GLY B 1 67 ? -3.332 -43.406 -9.625 1 52.69 67 GLY B CA 1
ATOM 1761 C C . GLY B 1 67 ? -3.191 -42.25 -10.602 1 52.69 67 GLY B C 1
ATOM 1762 O O . GLY B 1 67 ? -2.172 -42.125 -11.289 1 52.69 67 GLY B O 1
ATOM 1763 N N . LYS B 1 68 ? -4.383 -41.594 -11.008 1 54.59 68 LYS B N 1
ATOM 1764 C CA . LYS B 1 68 ? -4.332 -40.562 -12.031 1 54.59 68 LYS B CA 1
ATOM 1765 C C . LYS B 1 68 ? -4.145 -39.188 -11.414 1 54.59 68 LYS B C 1
ATOM 1767 O O . LYS B 1 68 ? -4.703 -38.906 -10.352 1 54.59 68 LYS B O 1
ATOM 1772 N N . THR B 1 69 ? -3.189 -38.5 -11.562 1 52.31 69 THR B N 1
ATOM 1773 C CA . THR B 1 69 ? -2.955 -37.125 -11.18 1 52.31 69 THR B CA 1
ATOM 1774 C C . THR B 1 69 ? -3.84 -36.188 -11.992 1 52.31 69 THR B C 1
ATOM 1776 O O . THR B 1 69 ? -3.898 -36.281 -13.219 1 52.31 69 THR B O 1
ATOM 1779 N N . THR B 1 70 ? -5.133 -36 -11.648 1 54.97 70 THR B N 1
ATOM 1780 C CA . THR B 1 70 ? -5.793 -34.906 -12.367 1 54.97 70 THR B CA 1
ATOM 1781 C C . THR B 1 70 ? -5.039 -33.594 -12.172 1 54.97 70 THR B C 1
ATOM 1783 O O . THR B 1 70 ? -4.637 -33.281 -11.055 1 54.97 70 THR B O 1
ATOM 1786 N N . ASP B 1 71 ? -4.391 -33.125 -13.266 1 63.12 71 ASP B N 1
ATOM 1787 C CA . ASP B 1 71 ? -3.566 -31.938 -13.133 1 63.12 71 ASP B CA 1
ATOM 1788 C C . ASP B 1 71 ? -4.426 -30.672 -13.148 1 63.12 71 ASP B C 1
ATOM 1790 O O . ASP B 1 71 ? -4.676 -30.109 -14.211 1 63.12 71 ASP B O 1
ATOM 1794 N N . ARG B 1 72 ? -5.191 -30.359 -12.086 1 84.38 72 ARG B N 1
ATOM 1795 C CA . ARG B 1 72 ? -5.855 -29.062 -11.977 1 84.38 72 ARG B CA 1
ATOM 1796 C C . ARG B 1 72 ? -4.836 -27.938 -11.844 1 84.38 72 ARG B C 1
ATOM 1798 O O . ARG B 1 72 ? -3.908 -28.016 -11.039 1 84.38 72 ARG B O 1
ATOM 1805 N N . THR B 1 73 ? -4.973 -27.062 -12.875 1 89.75 73 THR B N 1
ATOM 1806 C CA . THR B 1 73 ? -4.027 -25.953 -12.898 1 89.75 73 THR B CA 1
ATOM 1807 C C . THR B 1 73 ? -4.746 -24.609 -12.703 1 89.75 73 THR B C 1
ATOM 1809 O O . THR B 1 73 ? -5.926 -24.484 -13.031 1 89.75 73 THR B O 1
ATOM 1812 N N . ASP B 1 74 ? -4.152 -23.75 -12.0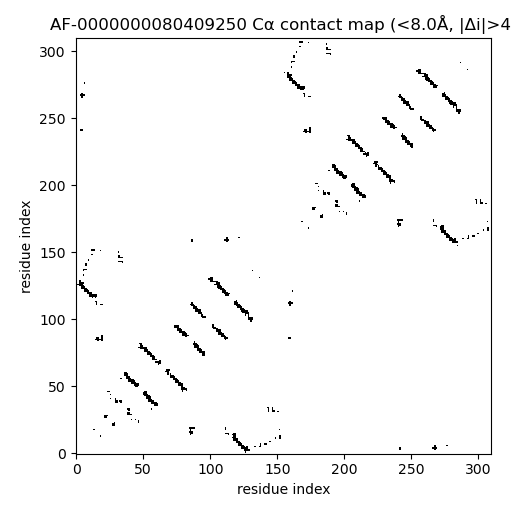39 1 90.88 74 ASP B N 1
ATOM 1813 C CA . ASP B 1 74 ? -4.5 -22.328 -12.023 1 90.88 74 ASP B CA 1
ATOM 1814 C C . ASP B 1 74 ? -3.512 -21.516 -12.852 1 90.88 74 ASP B C 1
ATOM 1816 O O . ASP B 1 74 ? -2.299 -21.609 -12.648 1 90.88 74 ASP B O 1
ATOM 1820 N N . VAL B 1 75 ? -4.094 -20.812 -13.805 1 94.06 75 VAL B N 1
ATOM 1821 C CA . VAL B 1 75 ? -3.236 -20.047 -14.688 1 94.06 75 VAL B CA 1
ATOM 1822 C C . VAL B 1 75 ? -3.465 -18.547 -14.461 1 94.06 75 VAL B C 1
ATOM 1824 O O . VAL B 1 75 ? -4.609 -18.094 -14.422 1 94.06 75 VAL B O 1
ATOM 1827 N N . SER B 1 76 ? -2.404 -17.844 -14.266 1 94.88 76 SER B N 1
ATOM 1828 C CA . SER B 1 76 ? -2.432 -16.391 -14.156 1 94.88 76 SER B CA 1
ATOM 1829 C C . SER B 1 76 ? -1.577 -15.727 -15.23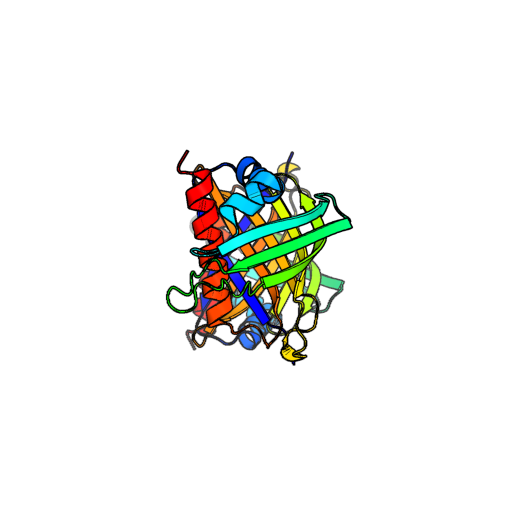4 1 94.88 76 SER B C 1
ATOM 1831 O O . SER B 1 76 ? -0.452 -16.156 -15.492 1 94.88 76 SER B O 1
ATOM 1833 N N . ASN B 1 77 ? -2.141 -14.758 -15.914 1 97 77 ASN B N 1
ATOM 1834 C CA . ASN B 1 77 ? -1.446 -13.922 -16.891 1 97 77 ASN B CA 1
ATOM 1835 C C . ASN B 1 77 ? -1.392 -12.469 -16.453 1 97 77 ASN B C 1
ATOM 1837 O O . ASN B 1 77 ? -2.301 -11.984 -15.773 1 97 77 ASN B O 1
ATOM 1841 N N . GLY B 1 78 ? -0.286 -11.836 -16.922 1 98.25 78 GLY B N 1
ATOM 1842 C CA . GLY B 1 78 ? -0.243 -10.422 -16.562 1 98.25 78 GLY B CA 1
ATOM 1843 C C . GLY B 1 78 ? 0.951 -9.703 -17.172 1 98.25 78 GLY B C 1
ATOM 1844 O O . GLY B 1 78 ? 1.604 -10.211 -18.078 1 98.25 78 GLY B O 1
ATOM 1845 N N . ARG B 1 79 ? 1.116 -8.461 -16.672 1 98.56 79 ARG B N 1
ATOM 1846 C CA . ARG B 1 79 ? 2.242 -7.625 -17.078 1 98.56 79 ARG B CA 1
ATOM 1847 C C . ARG B 1 79 ? 2.76 -6.797 -15.906 1 98.56 79 ARG B C 1
ATOM 1849 O O . ARG B 1 79 ? 2.027 -6.543 -14.953 1 98.56 79 ARG B O 1
ATOM 1856 N N . PHE B 1 80 ? 4.023 -6.449 -16.125 1 98.88 80 PHE B N 1
ATOM 1857 C CA . PHE B 1 80 ? 4.645 -5.578 -15.125 1 98.88 80 PHE B CA 1
ATOM 1858 C C . PHE B 1 80 ? 4.406 -4.113 -15.461 1 98.88 80 PHE B C 1
ATOM 1860 O O . PHE B 1 80 ? 4.703 -3.67 -16.578 1 98.88 80 PHE B O 1
ATOM 1867 N N . LEU B 1 81 ? 3.828 -3.34 -14.484 1 98.75 81 LEU B N 1
ATOM 1868 C CA . LEU B 1 81 ? 3.486 -1.94 -14.711 1 98.75 81 LEU B CA 1
ATOM 1869 C C . LEU B 1 81 ? 4.59 -1.021 -14.195 1 98.75 81 LEU B C 1
ATOM 1871 O O . LEU B 1 81 ? 4.793 0.07 -14.727 1 98.75 81 LEU B O 1
ATOM 1875 N N . ASP B 1 82 ? 5.254 -1.382 -13.148 1 98.44 82 ASP B N 1
ATOM 1876 C CA . ASP B 1 82 ? 6.324 -0.616 -12.523 1 98.44 82 ASP B CA 1
ATOM 1877 C C . ASP B 1 82 ? 7.281 -1.532 -11.766 1 98.44 82 ASP B C 1
ATOM 1879 O O . ASP B 1 82 ? 6.852 -2.498 -11.133 1 98.44 82 ASP B O 1
ATOM 1883 N N . LEU B 1 83 ? 8.523 -1.356 -11.953 1 98.5 83 LEU B N 1
ATOM 1884 C CA . LEU B 1 83 ? 9.609 -2.082 -11.305 1 98.5 83 LEU B CA 1
ATOM 1885 C C . LEU B 1 83 ? 10.688 -1.121 -10.812 1 98.5 83 LEU B C 1
ATOM 1887 O O . LEU B 1 83 ? 11.375 -0.488 -11.609 1 98.5 83 LEU B O 1
ATOM 1891 N N . VAL B 1 84 ? 10.781 -0.971 -9.531 1 97.94 84 VAL B N 1
ATOM 1892 C CA . VAL B 1 84 ? 11.812 -0.146 -8.914 1 97.94 84 VAL B CA 1
ATOM 1893 C C . VAL B 1 84 ? 12.68 -1.005 -7.992 1 97.94 84 VAL B C 1
ATOM 1895 O O . VAL B 1 84 ? 12.234 -1.426 -6.922 1 97.94 84 VAL B O 1
ATOM 1898 N N . PRO B 1 85 ? 13.891 -1.344 -8.406 1 97.56 85 PRO B N 1
ATOM 1899 C CA . PRO B 1 85 ? 14.742 -2.285 -7.676 1 97.56 85 PRO B CA 1
ATOM 1900 C C . PRO B 1 85 ? 14.805 -1.988 -6.18 1 97.56 85 PRO B C 1
ATOM 1902 O O . PRO B 1 85 ? 15.133 -0.869 -5.781 1 97.56 85 PRO B O 1
ATOM 1905 N N . GLY B 1 86 ? 14.352 -3.012 -5.387 1 97.56 86 GLY B N 1
ATOM 1906 C CA . GLY B 1 86 ? 14.445 -2.932 -3.938 1 97.56 86 GLY B CA 1
ATOM 1907 C C . GLY B 1 86 ? 13.352 -2.08 -3.316 1 97.56 86 GLY B C 1
ATOM 1908 O O . GLY B 1 86 ? 13.398 -1.786 -2.119 1 97.56 86 GLY B O 1
ATOM 1909 N N . LEU B 1 87 ? 12.359 -1.638 -4.125 1 98.06 87 LEU B N 1
ATOM 1910 C CA . LEU B 1 87 ? 11.367 -0.732 -3.561 1 98.06 87 LEU B CA 1
ATOM 1911 C C . LEU B 1 87 ? 9.953 -1.181 -3.926 1 98.06 87 LEU B C 1
ATOM 1913 O O . LEU B 1 87 ? 9.062 -1.169 -3.08 1 98.06 87 LEU B O 1
ATOM 1917 N N . LYS B 1 88 ? 9.773 -1.536 -5.172 1 98.69 88 LYS B N 1
ATOM 1918 C CA . LYS B 1 88 ? 8.383 -1.647 -5.609 1 98.69 88 LYS B CA 1
ATOM 1919 C C . LYS B 1 88 ? 8.258 -2.588 -6.805 1 98.69 88 LYS B C 1
ATOM 1921 O O . LYS B 1 88 ? 9.078 -2.549 -7.723 1 98.69 88 LYS B O 1
ATOM 1926 N N . ILE B 1 89 ? 7.281 -3.455 -6.809 1 98.81 89 ILE B N 1
ATOM 1927 C CA . ILE B 1 89 ? 6.848 -4.281 -7.93 1 98.81 89 ILE B CA 1
ATOM 1928 C C . ILE B 1 89 ? 5.352 -4.09 -8.164 1 98.81 89 ILE B C 1
ATOM 1930 O O . ILE B 1 89 ? 4.539 -4.316 -7.258 1 98.81 89 ILE B O 1
ATOM 1934 N N . VAL B 1 90 ? 4.938 -3.605 -9.328 1 98.88 90 VAL B N 1
ATOM 1935 C CA . VAL B 1 90 ? 3.531 -3.463 -9.688 1 98.88 90 VAL B CA 1
ATOM 1936 C C . VAL B 1 90 ? 3.205 -4.363 -10.875 1 98.88 90 VAL B C 1
ATOM 1938 O O . VAL B 1 90 ? 3.844 -4.27 -11.922 1 98.88 90 VAL B O 1
ATOM 1941 N N . GLN B 1 91 ? 2.295 -5.215 -10.703 1 98.69 91 GLN B N 1
ATOM 1942 C CA . GLN B 1 91 ? 1.83 -6.066 -11.797 1 98.69 91 GLN B CA 1
ATOM 1943 C C . GLN B 1 91 ? 0.31 -6.02 -11.914 1 98.69 91 GLN B C 1
ATOM 1945 O O . GLN B 1 91 ? -0.391 -5.773 -10.93 1 98.69 91 GLN B O 1
ATOM 1950 N N . ILE B 1 92 ? -0.131 -6.137 -13.055 1 98.5 92 ILE B N 1
ATOM 1951 C CA . ILE B 1 92 ? -1.546 -6.297 -13.367 1 98.5 92 ILE B CA 1
ATOM 1952 C C . ILE B 1 92 ? -1.788 -7.676 -13.977 1 98.5 92 ILE B C 1
ATOM 1954 O O . ILE B 1 92 ? -1.021 -8.125 -14.828 1 98.5 92 ILE B O 1
ATOM 1958 N N . GLY B 1 93 ? -2.775 -8.383 -13.477 1 97.19 93 GLY B N 1
ATOM 1959 C CA . GLY B 1 93 ? -3.018 -9.742 -13.938 1 97.19 93 GLY B CA 1
ATOM 1960 C C . GLY B 1 93 ? -4.492 -10.078 -14.047 1 97.19 93 GLY B C 1
ATOM 1961 O O . GLY B 1 93 ? -5.344 -9.328 -13.57 1 97.19 93 GLY B O 1
ATOM 1962 N N . THR B 1 94 ? -4.758 -11.102 -14.742 1 95.69 94 THR B N 1
ATOM 1963 C CA . THR B 1 94 ? -6.074 -11.719 -14.883 1 95.69 94 THR B CA 1
ATOM 1964 C C . THR B 1 94 ? -6.023 -13.195 -14.508 1 95.69 94 THR B C 1
ATOM 1966 O O . THR B 1 94 ? -4.957 -13.812 -14.523 1 95.69 94 THR B O 1
ATOM 1969 N N . PHE B 1 95 ? -7.125 -13.633 -14.102 1 90.94 95 PHE B N 1
ATOM 1970 C CA . PHE B 1 95 ? -7.312 -15.055 -13.828 1 90.94 95 PHE B CA 1
ATOM 1971 C C . PHE B 1 95 ? -8.078 -15.727 -14.961 1 90.94 95 PHE B C 1
ATOM 1973 O O . PHE B 1 95 ? -9.133 -15.242 -15.375 1 90.94 95 PHE B O 1
ATOM 1980 N N . GLU B 1 96 ? -7.57 -16.797 -15.453 1 88.69 96 GLU B N 1
ATOM 1981 C CA . GLU B 1 96 ? -8.305 -17.562 -16.469 1 88.69 96 GLU B CA 1
ATOM 1982 C C . GLU B 1 96 ? -9.461 -18.344 -15.836 1 88.69 96 GLU B C 1
ATOM 1984 O O . GLU B 1 96 ? -9.227 -19.281 -15.07 1 88.69 96 GLU B O 1
ATOM 1989 N N . SER B 1 97 ? -10.625 -17.938 -16.156 1 90.19 97 SER B N 1
ATOM 1990 C CA . SER B 1 97 ? -11.828 -18.594 -15.664 1 90.19 97 SER B CA 1
ATOM 1991 C C . SER B 1 97 ? -13.008 -18.359 -16.594 1 90.19 97 SER B C 1
ATOM 1993 O O . SER B 1 97 ? -13.117 -17.297 -17.234 1 90.19 97 SER B O 1
ATOM 1995 N N . SER B 1 98 ? -13.836 -19.375 -16.719 1 91.5 98 SER B N 1
ATOM 1996 C CA . SER B 1 98 ? -15.062 -19.203 -17.484 1 91.5 98 SER B CA 1
ATOM 1997 C C . SER B 1 98 ? -16.141 -18.5 -16.672 1 91.5 98 SER B C 1
ATOM 1999 O O . SER B 1 98 ? -17.156 -18.062 -17.219 1 91.5 98 SER B O 1
ATOM 2001 N N . ASP B 1 99 ? -15.961 -18.422 -15.406 1 93.38 99 ASP B N 1
ATOM 2002 C CA . ASP B 1 99 ? -16.875 -17.734 -14.508 1 93.38 99 ASP B CA 1
ATOM 2003 C C . ASP B 1 99 ? -16.672 -16.219 -14.57 1 93.38 99 ASP B C 1
ATOM 2005 O O . ASP B 1 99 ? -15.602 -15.719 -14.234 1 93.38 99 ASP B O 1
ATOM 2009 N N . PRO B 1 100 ? -17.672 -15.492 -14.992 1 94.19 100 PRO B N 1
ATOM 2010 C CA . PRO B 1 100 ? -17.562 -14.039 -15.133 1 94.19 100 PRO B CA 1
ATOM 2011 C C . PRO B 1 100 ? -17.203 -13.344 -13.82 1 94.19 100 PRO B C 1
ATOM 2013 O O . PRO B 1 100 ? -16.719 -12.211 -13.828 1 94.19 100 PRO B O 1
ATOM 2016 N N . ALA B 1 101 ? -17.406 -13.953 -12.703 1 93.44 101 ALA B N 1
ATOM 2017 C CA . ALA B 1 101 ? -17.109 -13.367 -11.398 1 93.44 101 ALA B CA 1
ATOM 2018 C C . ALA B 1 101 ? -15.609 -13.195 -11.195 1 93.44 101 ALA B C 1
ATOM 2020 O O . ALA B 1 101 ? -15.172 -12.445 -10.32 1 93.44 101 ALA B O 1
ATOM 2021 N N . PHE B 1 102 ? -14.828 -13.867 -12.031 1 93.56 102 PHE B N 1
ATOM 2022 C CA . PHE B 1 102 ? -13.375 -13.805 -11.906 1 93.56 102 PHE B CA 1
ATOM 2023 C C . PHE B 1 102 ? -12.789 -12.883 -12.961 1 93.56 102 PHE B C 1
ATOM 2025 O O . PHE B 1 102 ? -11.57 -12.68 -13.008 1 93.56 102 PHE B O 1
ATOM 2032 N N . ALA B 1 103 ? -13.672 -12.305 -13.734 1 92.38 103 ALA B N 1
ATOM 2033 C CA . ALA B 1 103 ? -13.203 -11.477 -14.844 1 92.38 103 ALA B CA 1
ATOM 2034 C C . ALA B 1 103 ? -12.672 -10.141 -14.352 1 92.38 103 ALA B C 1
ATOM 2036 O O . ALA B 1 103 ? -13.055 -9.664 -13.281 1 92.38 103 ALA B O 1
ATOM 2037 N N . GLY B 1 104 ? -11.742 -9.516 -15.18 1 93.88 104 GLY B N 1
ATOM 2038 C CA . GLY B 1 104 ? -11.195 -8.203 -14.883 1 93.88 104 GLY B CA 1
ATOM 2039 C C . GLY B 1 104 ? -9.734 -8.25 -14.477 1 93.88 104 GLY B C 1
ATOM 2040 O O . GLY B 1 104 ? -9.211 -9.312 -14.133 1 93.88 104 GLY B O 1
ATOM 2041 N N . GLU B 1 105 ? -9.133 -7.133 -14.516 1 96.5 105 GLU B N 1
ATOM 2042 C CA . GLU B 1 105 ? -7.723 -6.984 -14.148 1 96.5 105 GLU B CA 1
ATOM 2043 C C . GLU B 1 105 ? -7.566 -6.629 -12.68 1 96.5 105 GLU B C 1
ATOM 2045 O O . GLU B 1 105 ? -8.258 -5.746 -12.164 1 96.5 105 GLU B O 1
ATOM 2050 N N . MET B 1 106 ? -6.746 -7.355 -12.031 1 97.88 106 MET B N 1
ATOM 2051 C CA . MET B 1 106 ? -6.348 -7.039 -10.664 1 97.88 106 MET B CA 1
ATOM 2052 C C . MET B 1 106 ? -4.938 -6.453 -10.625 1 97.88 106 MET B C 1
ATOM 2054 O O . MET B 1 106 ? -4.035 -6.957 -11.297 1 97.88 106 MET B O 1
ATOM 2058 N N . ILE B 1 107 ? -4.797 -5.359 -9.891 1 98.44 107 ILE B N 1
ATOM 2059 C CA . ILE B 1 107 ? -3.477 -4.766 -9.711 1 98.44 107 ILE B CA 1
ATOM 2060 C C . ILE B 1 107 ? -2.887 -5.215 -8.375 1 98.44 107 ILE B C 1
ATOM 2062 O O . ILE B 1 107 ? -3.537 -5.102 -7.336 1 98.44 107 ILE B O 1
ATOM 2066 N N . GLN B 1 108 ? -1.732 -5.766 -8.438 1 98.75 108 GLN B N 1
ATOM 2067 C CA . GLN B 1 108 ? -1 -6.152 -7.238 1 98.75 108 GLN B CA 1
ATOM 2068 C C . GLN B 1 108 ? 0.301 -5.363 -7.109 1 98.75 108 GLN B C 1
ATOM 2070 O O . GLN B 1 108 ? 1.132 -5.371 -8.016 1 98.75 108 GLN B O 1
ATOM 2075 N N . THR B 1 109 ? 0.403 -4.648 -6.031 1 98.94 109 THR B N 1
ATOM 2076 C CA . THR B 1 109 ? 1.615 -3.887 -5.75 1 98.94 109 THR B CA 1
ATOM 2077 C C . THR B 1 109 ? 2.34 -4.449 -4.531 1 98.94 109 THR B C 1
ATOM 2079 O O . THR B 1 109 ? 1.725 -4.688 -3.492 1 98.94 109 THR B O 1
ATOM 2082 N N . TRP B 1 110 ? 3.623 -4.754 -4.707 1 98.88 110 TRP B N 1
ATOM 2083 C CA . TRP B 1 110 ? 4.535 -5.082 -3.615 1 98.88 110 TRP B CA 1
ATOM 2084 C C . TRP B 1 110 ? 5.395 -3.879 -3.242 1 98.88 110 TRP B C 1
ATOM 2086 O O . TRP B 1 110 ? 6.125 -3.344 -4.082 1 98.88 110 TRP B O 1
ATOM 2096 N N . TYR B 1 111 ? 5.23 -3.436 -2.018 1 98.88 111 TYR B N 1
ATOM 2097 C CA . TYR B 1 111 ? 6.102 -2.406 -1.464 1 98.88 111 TYR B CA 1
ATOM 2098 C C . TYR B 1 111 ? 7.152 -3.018 -0.544 1 98.88 111 TYR B C 1
ATOM 2100 O O . TYR B 1 111 ? 6.824 -3.795 0.354 1 98.88 111 TYR B O 1
ATOM 2108 N N . LEU B 1 112 ? 8.391 -2.646 -0.753 1 98.75 112 LEU B N 1
ATOM 2109 C CA . LEU B 1 112 ? 9.508 -3.154 0.038 1 98.75 112 LEU B CA 1
ATOM 2110 C C . LEU B 1 112 ? 10.141 -2.039 0.862 1 98.75 112 LEU B C 1
ATOM 2112 O O . LEU B 1 112 ? 10.703 -1.093 0.305 1 98.75 112 LEU B O 1
ATOM 2116 N N . GLU B 1 113 ? 9.977 -2.156 2.174 1 98.44 113 GLU B N 1
ATOM 2117 C CA . GLU B 1 113 ? 10.453 -1.142 3.113 1 98.44 113 GLU B CA 1
ATOM 2118 C C . GLU B 1 113 ? 11.57 -1.688 4 1 98.44 113 GLU B C 1
ATOM 2120 O O . GLU B 1 113 ? 11.359 -2.645 4.75 1 98.44 113 GLU B O 1
ATOM 2125 N N . ALA B 1 114 ? 12.727 -1.056 3.896 1 96.81 114 ALA B N 1
ATOM 2126 C CA . ALA B 1 114 ? 13.773 -1.39 4.859 1 96.81 114 ALA B CA 1
ATOM 2127 C C . ALA B 1 114 ? 13.352 -1.01 6.277 1 96.81 114 ALA B C 1
ATOM 2129 O O . ALA B 1 114 ? 13.016 0.146 6.543 1 96.81 114 ALA B O 1
ATOM 2130 N N . LEU B 1 115 ? 13.305 -1.994 7.141 1 96 115 LEU B N 1
ATOM 2131 C CA . LEU B 1 115 ? 12.867 -1.771 8.516 1 96 115 LEU B CA 1
ATOM 2132 C C . LEU B 1 115 ? 13.516 -2.77 9.461 1 96 115 LEU B C 1
ATOM 2134 O O . LEU B 1 115 ? 13.484 -3.979 9.219 1 96 115 LEU B O 1
ATOM 2138 N N . ASP B 1 116 ? 14.172 -2.244 10.531 1 94.94 116 ASP B N 1
ATOM 2139 C CA . ASP B 1 116 ? 14.68 -3.053 11.633 1 94.94 116 ASP B CA 1
ATOM 2140 C C . ASP B 1 116 ? 15.617 -4.148 11.125 1 94.94 116 ASP B C 1
ATOM 2142 O O . ASP B 1 116 ? 15.477 -5.312 11.508 1 94.94 116 ASP B O 1
ATOM 2146 N N . GLY B 1 117 ? 16.453 -3.859 10.227 1 95.12 117 GLY B N 1
ATOM 2147 C CA . GLY B 1 117 ? 17.469 -4.785 9.758 1 95.12 117 GLY B CA 1
ATOM 2148 C C . GLY B 1 117 ? 16.953 -5.781 8.742 1 95.12 117 GLY B C 1
ATOM 2149 O O . GLY B 1 117 ? 17.688 -6.656 8.289 1 95.12 117 GLY B O 1
ATOM 2150 N N . GLY B 1 118 ? 15.656 -5.68 8.383 1 97.81 118 GLY B N 1
ATOM 2151 C CA . GLY B 1 118 ? 15.016 -6.504 7.371 1 97.81 118 GLY B CA 1
ATOM 2152 C C . GLY B 1 118 ? 14.094 -5.719 6.457 1 97.81 118 GLY B C 1
ATOM 2153 O O . GLY B 1 118 ? 14.375 -4.562 6.129 1 97.81 118 GLY B O 1
ATOM 2154 N N . THR B 1 119 ? 13.133 -6.441 5.918 1 98.38 119 THR B N 1
ATOM 2155 C CA . THR B 1 119 ? 12.219 -5.82 4.969 1 98.38 119 THR B CA 1
ATOM 2156 C C . THR B 1 119 ? 10.766 -6.031 5.398 1 98.38 119 THR B C 1
ATOM 2158 O O . THR B 1 119 ? 10.336 -7.164 5.609 1 98.38 119 THR B O 1
ATOM 2161 N N . ARG B 1 120 ? 10.055 -4.965 5.633 1 98.69 120 ARG B N 1
ATOM 2162 C CA . ARG B 1 120 ? 8.602 -5.055 5.668 1 98.69 120 ARG B CA 1
ATOM 2163 C C . ARG B 1 120 ? 8.016 -5.082 4.258 1 98.69 120 ARG B C 1
ATOM 2165 O O . ARG B 1 120 ? 8.297 -4.191 3.451 1 98.69 120 ARG B O 1
ATOM 2172 N N . ILE B 1 121 ? 7.297 -6.113 3.969 1 98.88 121 ILE B N 1
ATOM 2173 C CA . ILE B 1 121 ? 6.602 -6.242 2.691 1 98.88 121 ILE B CA 1
ATOM 2174 C C . ILE B 1 121 ? 5.121 -5.914 2.871 1 98.88 121 ILE B C 1
ATOM 2176 O O . ILE B 1 121 ? 4.469 -6.441 3.775 1 98.88 121 ILE B O 1
ATOM 2180 N N . THR B 1 122 ? 4.633 -4.996 2.145 1 98.94 122 THR B N 1
ATOM 2181 C CA . THR B 1 122 ? 3.205 -4.707 2.049 1 98.94 122 THR B CA 1
ATOM 2182 C C . THR B 1 122 ? 2.684 -5.02 0.649 1 98.94 122 THR B C 1
ATOM 2184 O O . THR B 1 122 ? 3.191 -4.488 -0.341 1 98.94 122 THR B O 1
ATOM 2187 N N . ILE B 1 123 ? 1.729 -5.914 0.566 1 98.94 123 ILE B N 1
ATOM 2188 C CA . ILE B 1 123 ? 1.038 -6.211 -0.684 1 98.94 123 ILE B CA 1
ATOM 2189 C C . ILE B 1 123 ? -0.317 -5.508 -0.704 1 98.94 123 ILE B C 1
ATOM 2191 O O . ILE B 1 123 ? -1.061 -5.551 0.279 1 98.94 123 ILE B O 1
ATOM 2195 N N . VAL B 1 124 ? -0.606 -4.816 -1.752 1 98.88 124 VAL B N 1
ATOM 2196 C CA . VAL B 1 124 ? -1.923 -4.23 -1.984 1 98.88 124 VAL B CA 1
ATOM 2197 C C . VAL B 1 124 ? -2.51 -4.777 -3.283 1 98.88 124 VAL B C 1
ATOM 2199 O O . VAL B 1 124 ? -1.902 -4.648 -4.352 1 98.88 124 VAL B O 1
ATOM 2202 N N . CYS B 1 125 ? -3.648 -5.422 -3.17 1 98.69 125 CYS B N 1
ATOM 2203 C CA . CYS B 1 125 ? -4.402 -5.875 -4.336 1 98.69 125 CYS B CA 1
ATOM 2204 C C . CYS B 1 125 ? -5.617 -4.988 -4.574 1 98.69 125 CYS B C 1
ATOM 2206 O O . CYS B 1 125 ? -6.488 -4.875 -3.709 1 98.69 125 CYS B O 1
ATOM 2208 N N . GLU B 1 126 ? -5.641 -4.375 -5.68 1 98.31 126 GLU B N 1
ATOM 2209 C CA . GLU B 1 126 ? -6.754 -3.521 -6.082 1 98.31 126 GLU B CA 1
ATOM 2210 C C . GLU B 1 126 ? -7.594 -4.188 -7.168 1 98.31 126 GLU B C 1
ATOM 2212 O O . GLU B 1 126 ? -7.07 -4.953 -7.98 1 98.31 126 GLU B O 1
ATOM 2217 N N . ASN B 1 127 ? -8.883 -3.871 -7.191 1 97.31 127 ASN B N 1
ATOM 2218 C CA . ASN B 1 127 ? -9.836 -4.41 -8.164 1 97.31 127 ASN B CA 1
ATOM 2219 C C . ASN B 1 127 ? -9.93 -5.93 -8.07 1 97.31 127 ASN B C 1
ATOM 2221 O O . ASN B 1 127 ? -9.953 -6.621 -9.086 1 97.31 127 ASN B O 1
ATOM 2225 N N . VAL B 1 128 ? -9.938 -6.414 -6.848 1 97.69 128 VAL B N 1
ATOM 2226 C CA . VAL B 1 128 ? -10.078 -7.852 -6.637 1 97.69 128 VAL B CA 1
ATOM 2227 C C . VAL B 1 128 ? -11.445 -8.312 -7.141 1 97.69 128 VAL B C 1
ATOM 2229 O O . VAL B 1 128 ? -12.477 -7.84 -6.672 1 97.69 128 VAL B O 1
ATOM 2232 N N . PRO B 1 129 ? -11.414 -9.227 -8.062 1 96 129 PRO B N 1
ATOM 2233 C CA . PRO B 1 129 ? -12.703 -9.711 -8.57 1 96 129 PRO B CA 1
ATOM 2234 C C . PRO B 1 129 ? -13.57 -10.328 -7.48 1 96 129 PRO B C 1
ATOM 2236 O O . PRO B 1 129 ? -13.062 -10.992 -6.578 1 96 129 PRO B O 1
ATOM 2239 N N . PRO B 1 130 ? -14.891 -10.148 -7.633 1 94.88 130 PRO B N 1
ATOM 2240 C CA . PRO B 1 130 ? -15.789 -10.656 -6.598 1 94.88 130 PRO B CA 1
ATOM 2241 C C . PRO B 1 130 ? -15.758 -12.18 -6.488 1 94.88 130 PRO B C 1
ATOM 2243 O O . PRO B 1 130 ? -16.125 -12.734 -5.445 1 94.88 130 PRO B O 1
ATOM 2246 N N . GLY B 1 131 ? -15.305 -12.852 -7.547 1 94.75 131 GLY B N 1
ATOM 2247 C CA . GLY B 1 131 ? -15.211 -14.305 -7.504 1 94.75 131 GLY B CA 1
ATOM 2248 C C . GLY B 1 131 ? -14.148 -14.805 -6.547 1 94.75 131 GLY B C 1
ATOM 2249 O O . GLY B 1 131 ? -14.156 -15.977 -6.16 1 94.75 131 GLY B O 1
ATOM 2250 N N . ILE B 1 132 ? -13.18 -14 -6.258 1 94.5 132 ILE B N 1
ATOM 2251 C CA . ILE B 1 132 ? -12.156 -14.328 -5.27 1 94.5 132 ILE B CA 1
ATOM 2252 C C . ILE B 1 132 ? -12.68 -14.023 -3.865 1 94.5 132 ILE B C 1
ATOM 2254 O O . ILE B 1 132 ? -12.781 -12.859 -3.473 1 94.5 132 ILE B O 1
ATOM 2258 N N . GLN B 1 133 ? -12.977 -15.023 -3.172 1 94.69 133 GLN B N 1
ATOM 2259 C CA . GLN B 1 133 ? -13.5 -14.82 -1.825 1 94.69 133 GLN B CA 1
ATOM 2260 C C . GLN B 1 133 ? -12.445 -14.188 -0.917 1 94.69 133 GLN B C 1
ATOM 2262 O O . GLN B 1 133 ? -11.273 -14.562 -0.96 1 94.69 133 GLN B O 1
ATOM 2267 N N . LYS B 1 134 ? -12.883 -13.273 -0.119 1 95.69 134 LYS B N 1
ATOM 2268 C CA . LYS B 1 134 ? -11.992 -12.5 0.743 1 95.69 134 LYS B CA 1
ATOM 2269 C C . LYS B 1 134 ? -11.141 -13.422 1.617 1 95.69 134 LYS B C 1
ATOM 2271 O O . LYS B 1 134 ? -9.914 -13.297 1.652 1 95.69 134 LYS B O 1
ATOM 2276 N N . GLN B 1 135 ? -11.781 -14.359 2.299 1 95.31 135 GLN B N 1
ATOM 2277 C CA . GLN B 1 135 ? -11.078 -15.242 3.223 1 95.31 135 GLN B CA 1
ATOM 2278 C C . GLN B 1 135 ? -10.039 -16.094 2.49 1 95.31 135 GLN B C 1
ATOM 2280 O O . GLN B 1 135 ? -8.938 -16.297 2.992 1 95.31 135 GLN B O 1
ATOM 2285 N N . ASP B 1 136 ? -10.398 -16.562 1.334 1 94.94 136 ASP B N 1
ATOM 2286 C CA . ASP B 1 136 ? -9.484 -17.359 0.531 1 94.94 136 ASP B CA 1
ATOM 2287 C C . ASP B 1 136 ? -8.297 -16.531 0.057 1 94.94 136 ASP B C 1
ATOM 2289 O O . ASP B 1 136 ? -7.156 -17 0.069 1 94.94 136 ASP B O 1
ATOM 2293 N N . HIS B 1 137 ? -8.609 -15.305 -0.39 1 96.5 137 HIS B N 1
ATOM 2294 C CA . HIS B 1 137 ? -7.539 -14.43 -0.857 1 96.5 137 HIS B CA 1
ATOM 2295 C C . HIS B 1 137 ? -6.574 -14.086 0.272 1 96.5 137 HIS B C 1
ATOM 2297 O O . HIS B 1 137 ? -5.355 -14.109 0.082 1 96.5 137 HIS B O 1
ATOM 2303 N N . ASP B 1 138 ? -7.113 -13.789 1.399 1 96.75 138 ASP B N 1
ATOM 2304 C CA . ASP B 1 138 ? -6.289 -13.484 2.566 1 96.75 138 ASP B CA 1
ATOM 2305 C C . ASP B 1 138 ? -5.375 -14.656 2.914 1 96.75 138 ASP B C 1
ATOM 2307 O O . ASP B 1 138 ? -4.184 -14.469 3.172 1 96.75 138 ASP B O 1
ATOM 2311 N N . ALA B 1 139 ? -5.941 -15.828 2.959 1 95.94 139 ALA B N 1
ATOM 2312 C CA . ALA B 1 139 ? -5.16 -17.031 3.232 1 95.94 139 ALA B CA 1
ATOM 2313 C C . ALA B 1 139 ? -4.07 -17.219 2.18 1 95.94 139 ALA B C 1
ATOM 2315 O O . ALA B 1 139 ? -2.941 -17.594 2.508 1 95.94 139 ALA B O 1
ATOM 2316 N N . GLY B 1 140 ? -4.398 -16.969 0.935 1 95.75 140 GLY B N 1
ATOM 2317 C CA . GLY B 1 140 ? -3.438 -17.094 -0.15 1 95.75 140 GLY B CA 1
ATOM 2318 C C . GLY B 1 140 ? -2.291 -16.094 -0.041 1 95.75 140 GLY B C 1
ATOM 2319 O O . GLY B 1 140 ? -1.13 -16.469 -0.237 1 95.75 140 GLY B O 1
ATOM 2320 N N . LEU B 1 141 ? -2.613 -14.859 0.217 1 97.5 141 LEU B N 1
ATOM 2321 C CA . LEU B 1 141 ? -1.59 -13.828 0.373 1 97.5 141 LEU B CA 1
ATOM 2322 C C . LEU B 1 141 ? -0.661 -14.164 1.537 1 97.5 141 LEU B C 1
ATOM 2324 O O . LEU B 1 141 ? 0.557 -14.008 1.426 1 97.5 141 LEU B O 1
ATOM 2328 N N . ARG B 1 142 ? -1.238 -14.602 2.646 1 96.5 142 ARG B N 1
ATOM 2329 C CA . ARG B 1 142 ? -0.438 -14.992 3.805 1 96.5 142 ARG B CA 1
ATOM 2330 C C . ARG B 1 142 ? 0.482 -16.156 3.469 1 96.5 142 ARG B C 1
ATOM 2332 O O . ARG B 1 142 ? 1.664 -16.141 3.816 1 96.5 142 ARG B O 1
ATOM 2339 N N . SER B 1 143 ? -0.052 -17.156 2.82 1 95.62 143 SER B N 1
ATOM 2340 C CA . SER B 1 143 ? 0.738 -18.312 2.406 1 95.62 143 SER B CA 1
ATOM 2341 C C . SER B 1 143 ? 1.895 -17.891 1.504 1 95.62 143 SER B C 1
ATOM 2343 O O . SER B 1 143 ? 3.02 -18.359 1.669 1 95.62 143 SER B O 1
ATOM 2345 N N . THR B 1 144 ? 1.606 -17.031 0.549 1 96.94 144 THR B N 1
ATOM 2346 C CA . THR B 1 144 ? 2.621 -16.516 -0.364 1 96.94 144 THR B CA 1
ATOM 2347 C C . THR B 1 144 ? 3.764 -15.859 0.41 1 96.94 144 THR B C 1
ATOM 2349 O O . THR B 1 144 ? 4.934 -16.156 0.164 1 96.94 144 THR B O 1
ATOM 2352 N N . LEU B 1 145 ? 3.455 -15.039 1.354 1 98.06 145 LEU B N 1
ATOM 2353 C CA . LEU B 1 145 ? 4.461 -14.32 2.135 1 98.06 145 LEU B CA 1
ATOM 2354 C C . LEU B 1 145 ? 5.227 -15.281 3.037 1 98.06 145 LEU B C 1
ATOM 2356 O O . LEU B 1 145 ? 6.441 -15.141 3.213 1 98.06 145 LEU B O 1
ATOM 2360 N N . ASP B 1 146 ? 4.504 -16.25 3.59 1 96.94 146 ASP B N 1
ATOM 2361 C CA . ASP B 1 14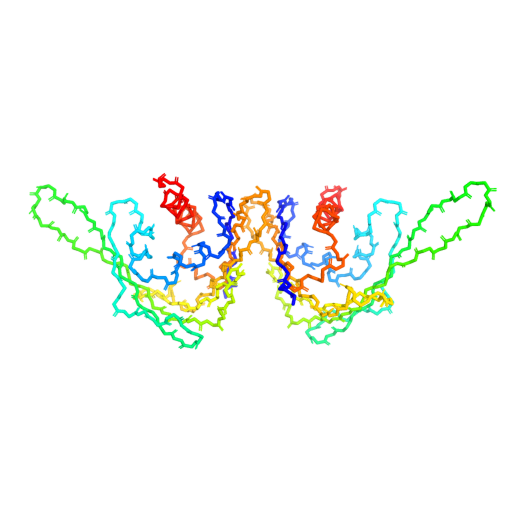6 ? 5.16 -17.266 4.41 1 96.94 146 ASP B CA 1
ATOM 2362 C C . ASP B 1 146 ? 6.164 -18.078 3.586 1 96.94 146 ASP B C 1
ATOM 2364 O O . ASP B 1 146 ? 7.262 -18.375 4.059 1 96.94 146 ASP B O 1
ATOM 2368 N N . ASN B 1 147 ? 5.77 -18.469 2.438 1 97.31 147 ASN B N 1
ATOM 2369 C CA . ASN B 1 147 ? 6.656 -19.203 1.544 1 97.31 147 ASN B CA 1
ATOM 2370 C C . ASN B 1 147 ? 7.91 -18.391 1.21 1 97.31 147 ASN B C 1
ATOM 2372 O O . ASN B 1 147 ? 9.023 -18.922 1.243 1 97.31 147 ASN B O 1
ATOM 2376 N N . LEU B 1 148 ? 7.727 -17.156 0.865 1 98.25 148 LEU B N 1
ATOM 2377 C CA . LEU B 1 148 ? 8.852 -16.297 0.553 1 98.25 148 LEU B CA 1
ATOM 2378 C C . LEU B 1 148 ? 9.797 -16.172 1.748 1 98.25 148 LEU B C 1
ATOM 2380 O O . LEU B 1 148 ? 11.016 -16.25 1.593 1 98.25 148 LEU B O 1
ATOM 2384 N N . ALA B 1 149 ? 9.234 -15.992 2.914 1 97.69 149 ALA B N 1
ATOM 2385 C CA . ALA B 1 149 ? 10.031 -15.891 4.133 1 97.69 149 ALA B CA 1
ATOM 2386 C C . ALA B 1 149 ? 10.867 -17.156 4.348 1 97.69 149 ALA B C 1
ATOM 2388 O O . ALA B 1 149 ? 12.062 -17.062 4.625 1 97.69 149 ALA B O 1
ATOM 2389 N N . ARG B 1 150 ? 10.227 -18.266 4.207 1 96.62 150 ARG B N 1
ATOM 2390 C CA . ARG B 1 150 ? 10.938 -19.531 4.367 1 96.62 150 ARG B CA 1
ATOM 2391 C C . ARG B 1 150 ? 12.055 -19.672 3.344 1 96.62 150 ARG B C 1
ATOM 2393 O O . ARG B 1 150 ? 13.156 -20.109 3.678 1 96.62 150 ARG B O 1
ATOM 2400 N N . TYR B 1 151 ? 11.797 -19.312 2.174 1 97.75 151 TYR B N 1
ATOM 2401 C CA . TYR B 1 151 ? 12.75 -19.422 1.074 1 97.75 151 TYR B CA 1
ATOM 2402 C C . TYR B 1 151 ? 13.977 -18.547 1.325 1 97.75 151 TYR B C 1
ATOM 2404 O O . TYR B 1 151 ? 15.109 -18.969 1.057 1 97.75 151 TYR B O 1
ATOM 2412 N N . LEU B 1 152 ? 13.805 -17.344 1.847 1 97.94 152 LEU B N 1
ATOM 2413 C CA . LEU B 1 152 ? 14.875 -16.359 1.957 1 97.94 152 LEU B CA 1
ATOM 2414 C C . LEU B 1 152 ? 15.625 -16.516 3.277 1 97.94 152 LEU B C 1
ATOM 2416 O O . LEU B 1 152 ? 16.734 -16.016 3.43 1 97.94 152 LEU B O 1
ATOM 2420 N N . THR B 1 153 ? 15.031 -17.031 4.328 1 92.06 153 THR B N 1
ATOM 2421 C CA . THR B 1 153 ? 15.68 -17.125 5.637 1 92.06 153 THR B CA 1
ATOM 2422 C C . THR B 1 153 ? 16.266 -18.516 5.852 1 92.06 153 THR B C 1
ATOM 2424 O O . THR B 1 153 ? 17.109 -18.719 6.727 1 92.06 153 THR B O 1
ATOM 2427 N N . ASN B 1 154 ? 15.672 -19.547 5.352 1 75.25 154 ASN B N 1
ATOM 2428 C CA . ASN B 1 154 ? 16.203 -20.906 5.504 1 75.25 154 ASN B CA 1
ATOM 2429 C C . ASN B 1 154 ? 17.438 -21.125 4.648 1 75.25 154 ASN B C 1
ATOM 2431 O O . ASN B 1 154 ? 17.969 -22.234 4.586 1 75.25 154 ASN B O 1
ATOM 2435 N N . ASP B 1 155 ? 18.172 -19.938 4.277 1 47.47 155 ASP B N 1
ATOM 2436 C CA . ASP B 1 155 ? 19.453 -20.438 3.77 1 47.47 155 ASP B CA 1
ATOM 2437 C C . ASP B 1 155 ? 20.359 -20.891 4.914 1 47.47 155 ASP B C 1
ATOM 2439 O O . ASP B 1 155 ? 20.328 -20.312 6 1 47.47 155 ASP B O 1
#

Sequence (310 aa):
MNRRIDTATTWIEATPLRVYQAFLNPDELVEWLPPEGMSARATVFEPWIGGTYQLVLTYEETDFASGKTTDRTDVSNGRFLDLVPGLKIVQIGTFESSDPAFAGEMIQTWYLEALDGGTRITIVCENVPPGIQKQDHDAGLRSTLDNLARYLTNDMNRRIDTATTWIEATPLRVYQAFLNPDELVEWLPPEGMSARATVFEPWIGGTYQLVLTYEETDFASGKTTDRTDVSNGRFLDLVPGLKIVQIGTFESSDPAFAGEMIQTWYLEALDGGTRITIVCENVPPGIQKQDHDAGLRSTLDNLARYLTND

InterPro domains:
  IPR013538 Activator of Hsp90 ATPase homologue 1/2-like, C-terminal [PF08327] (14-152)
  IPR023393 START-like domain superfamily [G3DSA:3.30.530.20] (7-155)

Nearest PDB structures (foldseek):
  1z94-assembly1_B  TM=9.262E-01  e=1.020E-13  Chromobacterium violaceum ATCC 12472
  1z94-assembly2_E-2  TM=9.570E-01  e=3.463E-13  Chromobacterium violaceum ATCC 12472
  1z94-assembly1_A  TM=9.246E-01  e=1.722E-13  Chromobacterium violaceum ATCC 12472
  3q63-assembly2_D  TM=8.377E-01  e=2.950E-08  Mesorhizobium japonicum MAFF 303099
  5yqj-assembly3_C  TM=6.081E-01  e=1.940E-04  Saccharomyces cerevisiae S288C

Solvent-accessible surface area (backbone atoms only — not comparable to full-atom values): 16096 Å² total; per-residue (Å²): 132,88,56,40,49,50,72,50,69,52,74,36,78,42,50,29,50,56,53,43,48,42,63,60,32,66,80,47,27,38,68,28,54,41,55,93,67,39,41,42,42,66,85,37,76,37,87,43,69,72,22,41,35,29,40,40,35,32,47,58,58,68,40,74,87,72,72,50,62,68,73,55,66,51,48,38,40,36,32,29,73,42,72,40,94,33,40,37,42,29,34,38,30,36,52,76,61,92,50,73,48,38,50,62,64,28,37,40,35,42,38,30,19,78,46,95,91,14,16,35,38,40,38,43,32,38,42,40,33,78,56,57,47,66,68,59,49,51,52,47,52,51,48,36,53,51,33,43,39,50,62,64,54,68,111,132,88,55,40,49,50,72,50,71,53,76,35,78,42,50,28,50,55,53,42,46,40,62,60,33,66,79,46,28,37,68,28,52,42,54,93,66,39,42,44,43,67,84,38,75,38,88,44,70,72,22,42,36,29,40,39,34,32,46,59,59,69,40,74,87,72,70,51,62,67,74,55,66,50,49,37,40,35,33,30,73,41,73,40,93,34,37,38,42,28,33,38,32,38,53,76,61,91,51,72,47,38,49,63,65,28,38,40,34,40,38,30,19,77,45,94,90,13,16,35,39,40,39,42,33,37,43,40,34,78,56,58,47,66,70,60,49,50,52,48,52,51,47,36,53,49,32,44,40,50,61,64,55,69,108

Secondary structure (DSSP, 8-state):
--PEEEEEEEEESS-HHHHHHHHH-HHHHHHHSSPTTEEEEEEEE--STT-EEEEEEEE----TTT------EEEEEEEEEEEETTTEEEEEEEE--SSGGG-S-EEEEEEEEEETTEEEEEEEEEEE-TTS-HHHHHHHHHHHHHHHHHHHH--/--PEEEEEEEEESS-HHHHHHHHH-HHHHHHHSSPTTEEEEEEEE--STT-EEEEEEEE----TTT------EEEEEEEEEEEETTTEEEEEEEE--SSGGG-S-EEEEEEEEEETTEEEEEEEEEEE-TTS-HHHHHHHHHHHHHHHHHHHH--

Organism: NCBI:txid1345023

pLDDT: mean 92.63, std 12.21, range [47.28, 98.94]